Protein AF-A0A927IQY1-F1 (afdb_monomer)

Foldseek 3Di:
DDDDDDDDDDDDDDDDPDPDPDPDDDALLNLLVLLVVLCVVLVFDWAAADDPVLQVVLCVVQVFAAERNVNNNSNRTATDDPFGQPSPDPDNVVQVCLQCQQLVLQLCCQQVHDDDDCVLPDQDDRVCSSVSSVVVVVPFFGFGRGTHQWTFGTPHHDSWTFIWRGGRLAIDGQTGSNSLSCQVRDPDPDPDPPDDHDDGPPRVVSNVPDPPPDPDDDPPDD

Mean predicted aligned error: 9.68 Å

Radius of gyration: 23.42 Å; Cα contacts (8 Å, |Δi|>4): 285; chains: 1; bounding box: 56×51×83 Å

pLDDT: mean 83.9, std 20.03, range [28.33, 98.69]

Sequence (222 aa):
MTGGAGRRAAAGRGANPWPAAEDIPTTAWDVAEEAHTMLGYAGERVARGLSVQERERVERRFGFRFATVHRAFLAIGVPIGPMWPNWRARSLTAVAVAVAAPVDGVVADVLEHDFWPARWGPRPDDDAREAVARAELARVPVLVPFYGRQYLPAGARSPHAPVLGVYRTEVIELGDLRSVVDAATSSVDASRVRRRLPRVRFWSDVADVVPASAQGRGILAP

Nearest PDB structures (foldseek):
  6qbr-assembly1_A  TM=5.200E-01  e=2.628E+00  Saccharomyces cerevisiae
  6qbr-assembly1_B  TM=4.274E-01  e=2.330E+00  Saccharomyces cerevisiae
  6qbq-assembly1_B  TM=4.426E-01  e=4.250E+00  Saccharomyces cerevisiae
  6qbo-assembly1_B  TM=4.129E-01  e=5.404E+00  Saccharomyces cerevisiae

Secondary structure (DSSP, 8-state):
-----------PPPPPSSPS---PPPPHHHHHHHHHHHHHHTT--EEEPPPHHHHHHHHHHHT----HHHHHHHHHEEE-STTS--TT-SS-HHHHHHHHHHHHHHHHHHHHS----GGG-SPPPHHHHHHHHHHHHTTSPPEEEEETTEEEETT---TTPPEEEEETTEEEEEE-HHHHHHHHH-SS--------PPPPTTHHHHHHHS------S-TT--

Solvent-accessible surface area (backbone atoms only — not comparable to full-atom values): 13230 Å² total; per-residue (Å²): 141,79,91,84,83,89,79,84,80,78,83,80,78,78,75,72,92,62,75,77,81,70,79,74,80,75,44,23,52,56,42,23,51,57,29,50,52,42,38,54,76,56,66,55,53,64,44,79,30,49,50,72,68,56,51,51,51,52,24,66,73,71,74,47,45,66,19,47,22,55,48,35,30,36,44,71,31,34,61,61,54,95,51,33,67,64,88,79,45,94,65,52,60,71,54,51,51,53,45,44,42,57,59,53,25,36,44,46,33,45,72,78,48,89,57,69,63,71,91,75,51,79,84,68,62,80,92,50,42,58,62,53,47,53,60,56,54,70,76,40,70,55,47,41,65,57,47,65,58,24,24,34,46,36,57,33,75,49,43,52,42,38,28,32,39,51,55,41,66,42,30,43,84,70,36,28,62,35,58,43,42,43,66,73,53,48,95,61,90,72,82,72,77,84,69,88,56,68,80,47,70,69,55,49,57,39,31,72,73,36,71,81,89,70,91,80,70,64,103,79,61,132

Structure (mmCIF, N/CA/C/O backbone):
data_AF-A0A927IQY1-F1
#
_entry.id   AF-A0A927IQY1-F1
#
loop_
_atom_site.group_PDB
_atom_site.id
_atom_site.type_symbol
_atom_site.label_atom_id
_atom_site.label_alt_id
_atom_site.label_comp_id
_atom_site.label_asym_id
_atom_site.label_entity_id
_atom_site.label_seq_id
_atom_site.pdbx_PDB_ins_code
_atom_site.Cartn_x
_atom_site.Cartn_y
_atom_site.Cartn_z
_atom_site.occupancy
_atom_site.B_iso_or_equiv
_atom_site.auth_seq_id
_atom_site.auth_comp_id
_atom_site.auth_asym_id
_atom_site.auth_atom_id
_atom_site.pdbx_PDB_model_num
ATOM 1 N N . MET A 1 1 ? 36.909 -35.145 57.433 1.00 42.00 1 MET A N 1
ATOM 2 C CA . MET A 1 1 ? 36.353 -35.857 56.257 1.00 42.00 1 MET A CA 1
ATOM 3 C C . MET A 1 1 ? 35.422 -36.905 56.848 1.00 42.00 1 MET A C 1
ATOM 5 O O . MET A 1 1 ? 35.923 -37.686 57.633 1.00 42.00 1 MET A O 1
ATOM 9 N N . THR A 1 2 ? 34.097 -36.915 56.760 1.00 41.50 2 THR A N 1
ATOM 10 C CA . THR A 1 2 ? 33.054 -36.513 55.794 1.00 41.50 2 THR A CA 1
ATOM 11 C C . THR A 1 2 ? 31.766 -36.365 56.639 1.00 41.50 2 THR A C 1
ATOM 13 O O . THR A 1 2 ? 31.520 -37.210 57.487 1.00 41.50 2 THR A O 1
ATOM 16 N N . GLY A 1 3 ? 30.995 -35.274 56.635 1.00 35.66 3 GLY A N 1
ATOM 17 C CA . GLY A 1 3 ? 30.125 -34.829 55.543 1.00 35.66 3 GLY A CA 1
ATOM 18 C C . GLY A 1 3 ? 28.772 -35.562 55.587 1.00 35.66 3 GLY A C 1
ATOM 19 O O . GLY A 1 3 ? 28.677 -36.656 55.052 1.00 35.66 3 GLY A O 1
ATOM 20 N N . GLY A 1 4 ? 27.733 -34.978 56.202 1.00 35.09 4 GLY A N 1
ATOM 21 C CA . GLY A 1 4 ? 26.400 -35.597 56.286 1.00 35.09 4 GLY A CA 1
ATOM 22 C C . GLY A 1 4 ? 25.303 -34.638 56.752 1.00 35.09 4 GLY A C 1
ATOM 23 O O . GLY A 1 4 ? 24.702 -34.833 57.801 1.00 35.09 4 GLY A O 1
ATOM 24 N N . ALA A 1 5 ? 25.077 -33.565 55.992 1.00 43.34 5 ALA A N 1
ATOM 25 C CA . ALA A 1 5 ? 24.015 -32.593 56.234 1.00 43.34 5 ALA A CA 1
ATOM 26 C C . ALA A 1 5 ? 22.640 -33.171 55.853 1.00 43.34 5 ALA A C 1
ATOM 28 O O . ALA A 1 5 ? 22.363 -33.412 54.676 1.00 43.34 5 ALA A O 1
ATOM 29 N N . GLY A 1 6 ? 21.761 -33.342 56.842 1.00 38.94 6 GLY A N 1
ATOM 30 C CA . GLY A 1 6 ? 20.348 -33.642 56.630 1.00 38.94 6 GLY A CA 1
ATOM 31 C C . GLY A 1 6 ? 19.621 -32.435 56.037 1.00 38.94 6 GLY A C 1
ATOM 32 O O . GLY A 1 6 ? 19.266 -31.502 56.748 1.00 38.94 6 GLY A O 1
ATOM 33 N N . ARG A 1 7 ? 19.392 -32.455 54.722 1.00 44.00 7 ARG A N 1
ATOM 34 C CA . ARG A 1 7 ? 18.419 -31.593 54.042 1.00 44.00 7 ARG A CA 1
ATOM 35 C C . ARG A 1 7 ? 17.182 -32.417 53.711 1.00 44.00 7 ARG A C 1
ATOM 37 O O . ARG A 1 7 ? 17.281 -33.329 52.898 1.00 44.00 7 ARG A O 1
ATOM 44 N N . ARG A 1 8 ? 16.015 -32.027 54.224 1.00 40.38 8 ARG A N 1
ATOM 45 C CA . ARG A 1 8 ? 14.752 -32.141 53.478 1.00 40.38 8 ARG A CA 1
ATOM 46 C C . ARG A 1 8 ? 13.917 -30.895 53.725 1.00 40.38 8 ARG A C 1
ATOM 48 O O . ARG A 1 8 ? 13.321 -30.712 54.779 1.00 40.38 8 ARG A O 1
ATOM 55 N N . ALA A 1 9 ? 13.969 -30.021 52.729 1.00 40.41 9 ALA A N 1
ATOM 56 C CA . ALA A 1 9 ? 13.154 -28.835 52.606 1.00 40.41 9 ALA A CA 1
ATOM 57 C C . ALA A 1 9 ? 11.763 -29.196 52.066 1.00 40.41 9 ALA A C 1
ATOM 59 O O . ALA A 1 9 ? 11.636 -30.071 51.213 1.00 40.41 9 ALA A O 1
ATOM 60 N N . ALA A 1 10 ? 10.785 -28.458 52.589 1.00 40.28 10 ALA A N 1
ATOM 61 C CA . ALA A 1 10 ? 9.587 -27.919 51.952 1.00 40.28 10 ALA A CA 1
ATOM 62 C C . ALA A 1 10 ? 8.772 -28.820 51.006 1.00 40.28 10 ALA A C 1
ATOM 64 O O . ALA A 1 10 ? 9.180 -29.159 49.896 1.00 40.28 10 ALA A O 1
ATOM 65 N N . ALA A 1 11 ? 7.541 -29.072 51.455 1.00 45.25 11 ALA A N 1
ATOM 66 C CA . ALA A 1 11 ? 6.405 -29.525 50.671 1.00 45.25 11 ALA A CA 1
ATOM 67 C C . ALA A 1 11 ? 6.284 -28.784 49.327 1.00 45.25 11 ALA A C 1
ATOM 69 O O . ALA A 1 11 ? 6.555 -27.585 49.219 1.00 45.25 11 ALA A O 1
ATOM 70 N N . GLY A 1 12 ? 5.883 -29.543 48.306 1.00 39.97 12 GLY A N 1
ATOM 71 C CA . GLY A 1 12 ? 5.788 -29.103 46.924 1.00 39.97 12 GLY A CA 1
ATOM 72 C C . GLY A 1 12 ? 4.939 -27.847 46.761 1.00 39.97 12 GLY A C 1
ATOM 73 O O . GLY A 1 12 ? 3.792 -27.782 47.198 1.00 39.97 12 GLY A O 1
ATOM 74 N N . ARG A 1 13 ? 5.510 -26.857 46.072 1.00 48.53 13 ARG A N 1
ATOM 75 C CA . ARG A 1 13 ? 4.728 -25.823 45.398 1.00 48.53 13 ARG A CA 1
ATOM 76 C C . ARG A 1 13 ? 3.855 -26.531 44.367 1.00 48.53 13 ARG A C 1
ATOM 78 O O . ARG A 1 13 ? 4.389 -27.194 43.480 1.00 48.53 13 ARG A O 1
ATOM 85 N N . GLY A 1 14 ? 2.537 -26.427 44.530 1.00 44.53 14 GLY A N 1
ATOM 86 C CA . GLY A 1 14 ? 1.573 -26.927 43.559 1.00 44.53 14 GLY A CA 1
ATOM 87 C C . GLY A 1 14 ? 1.929 -26.406 42.171 1.00 44.53 14 GLY A C 1
ATOM 88 O O . GLY A 1 14 ? 2.108 -25.202 41.984 1.00 44.53 14 GLY A O 1
ATOM 89 N N . ALA A 1 15 ? 2.091 -27.322 41.220 1.00 56.78 15 ALA A N 1
ATOM 90 C CA . ALA A 1 15 ? 2.153 -26.963 39.817 1.00 56.78 15 ALA A CA 1
ATOM 91 C C . ALA A 1 15 ? 0.850 -26.229 39.471 1.00 56.78 15 ALA A C 1
ATOM 93 O O . ALA A 1 15 ? -0.235 -26.701 39.813 1.00 56.78 15 ALA A O 1
ATOM 94 N N . ASN A 1 16 ? 0.970 -25.054 38.856 1.00 51.38 16 ASN A N 1
ATOM 95 C CA . ASN A 1 16 ? -0.175 -24.296 38.376 1.00 51.38 16 ASN A CA 1
ATOM 96 C C . ASN A 1 16 ? -0.980 -25.188 37.403 1.00 51.38 16 ASN A C 1
ATOM 98 O O . ASN A 1 16 ? -0.388 -25.663 36.435 1.00 51.38 16 ASN A O 1
ATOM 102 N N . PRO A 1 17 ? -2.278 -25.457 37.642 1.00 54.66 17 PRO A N 1
ATOM 103 C CA . PRO A 1 17 ? -3.080 -26.330 36.778 1.00 54.66 17 PRO A CA 1
ATOM 104 C C . PRO A 1 17 ? -3.469 -25.670 35.447 1.00 54.66 17 PRO A C 1
ATOM 106 O O . PRO A 1 17 ? -4.042 -26.328 34.583 1.00 54.66 17 PRO A O 1
ATOM 109 N N . TRP A 1 18 ? -3.163 -24.383 35.275 1.00 47.78 18 TRP A N 1
ATOM 110 C CA . TRP A 1 18 ? -3.372 -23.664 34.026 1.00 47.78 18 TRP A CA 1
ATOM 111 C C . TRP A 1 18 ? -2.123 -23.787 33.145 1.00 47.78 18 TRP A C 1
ATOM 113 O O . TRP A 1 18 ? -1.024 -23.514 33.646 1.00 47.78 18 TRP A O 1
ATOM 123 N N . PRO A 1 19 ? -2.254 -24.177 31.861 1.00 51.28 19 PRO A N 1
ATOM 124 C CA . PRO A 1 19 ? -1.130 -24.124 30.933 1.00 51.28 19 PRO A CA 1
ATOM 125 C C . PRO A 1 19 ? -0.541 -22.710 30.962 1.00 51.28 19 PRO A C 1
ATOM 127 O O . PRO A 1 19 ? -1.280 -21.729 31.084 1.00 51.28 19 PRO A O 1
ATOM 130 N N . ALA A 1 20 ? 0.793 -22.606 30.928 1.00 54.22 20 ALA A N 1
ATOM 131 C CA . ALA A 1 20 ? 1.469 -21.324 30.747 1.00 54.22 20 ALA A CA 1
ATOM 132 C C . ALA A 1 20 ? 0.773 -20.607 29.592 1.00 54.22 20 ALA A C 1
ATOM 134 O O . ALA A 1 20 ? 0.625 -21.242 28.554 1.00 54.22 20 ALA A O 1
ATOM 135 N N . ALA A 1 21 ? 0.279 -19.383 29.826 1.00 50.38 21 ALA A N 1
ATOM 136 C CA . ALA A 1 21 ? -0.550 -18.627 28.892 1.00 50.38 21 ALA A CA 1
ATOM 137 C C 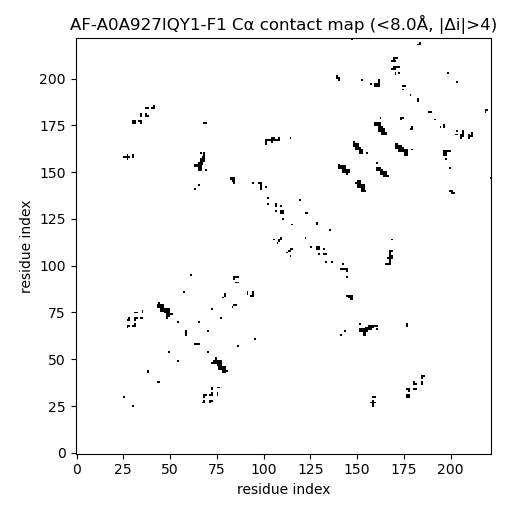. ALA A 1 21 ? -0.044 -18.833 27.461 1.00 50.38 21 ALA A C 1
ATOM 139 O O . ALA A 1 21 ? 0.989 -18.285 27.084 1.00 50.38 21 ALA A O 1
ATOM 140 N N . GLU A 1 22 ? -0.713 -19.711 26.713 1.00 48.28 22 GLU A N 1
ATOM 141 C CA . GLU A 1 22 ? -0.411 -19.901 25.306 1.00 48.28 22 GLU A CA 1
ATOM 142 C C . GLU A 1 22 ? -0.698 -18.550 24.658 1.00 48.28 22 GLU A C 1
ATOM 144 O O . GLU A 1 22 ? -1.784 -17.999 24.858 1.00 48.28 22 GLU A O 1
ATOM 149 N N . ASP A 1 23 ? 0.294 -17.980 23.970 1.00 61.25 23 ASP A N 1
ATOM 150 C CA . ASP A 1 23 ? 0.157 -16.718 23.248 1.00 61.25 23 ASP A CA 1
ATOM 151 C C . ASP A 1 23 ? -1.076 -16.814 22.340 1.00 61.25 23 ASP A C 1
ATOM 153 O O . ASP A 1 23 ? -1.050 -17.493 21.309 1.00 61.25 23 ASP A O 1
ATOM 157 N N . ILE A 1 24 ? -2.182 -16.183 22.750 1.00 63.66 24 ILE A N 1
ATOM 158 C CA . ILE A 1 24 ? -3.436 -16.200 21.996 1.00 63.66 24 ILE A CA 1
ATOM 159 C C . ILE A 1 24 ? -3.115 -15.657 20.598 1.00 63.66 24 ILE A C 1
ATOM 161 O O . ILE A 1 24 ? -2.624 -14.528 20.499 1.00 63.66 24 ILE A O 1
ATOM 165 N N . PRO A 1 25 ? -3.356 -16.424 19.515 1.00 75.38 25 PRO A N 1
ATOM 166 C CA . PRO A 1 25 ? -3.003 -15.978 18.177 1.00 75.38 25 PRO A CA 1
ATOM 167 C C . PRO A 1 25 ? -3.696 -14.656 17.849 1.00 75.38 25 PRO A C 1
ATOM 169 O O . PRO A 1 25 ? -4.923 -14.596 17.785 1.00 75.38 25 PRO A O 1
ATOM 172 N N . THR A 1 26 ? -2.914 -13.603 17.616 1.00 85.12 26 THR A N 1
ATOM 173 C CA . THR A 1 26 ? -3.449 -12.292 17.241 1.00 85.12 26 THR A CA 1
ATOM 174 C C . THR A 1 26 ? -4.111 -12.380 15.869 1.00 85.12 26 THR A C 1
ATOM 176 O O . THR A 1 26 ? -3.493 -12.802 14.887 1.00 85.12 26 THR A O 1
ATOM 179 N N . THR A 1 27 ? -5.372 -11.975 15.770 1.00 95.44 27 THR A N 1
ATOM 180 C CA . THR A 1 27 ? -6.092 -11.928 14.499 1.00 95.44 27 THR A CA 1
ATOM 181 C C . THR A 1 27 ? -5.801 -10.632 13.744 1.00 95.44 27 THR A C 1
ATOM 183 O O . THR A 1 27 ? -5.274 -9.653 14.268 1.00 95.44 27 THR A O 1
ATOM 186 N N . ALA A 1 28 ? -6.175 -10.598 12.464 1.00 96.44 28 ALA A N 1
ATOM 187 C CA . ALA A 1 28 ? -6.068 -9.387 11.654 1.00 96.44 28 ALA A CA 1
ATOM 188 C C . ALA A 1 28 ? -6.992 -8.262 12.152 1.00 96.44 28 ALA A C 1
ATOM 190 O O . ALA A 1 28 ? -6.738 -7.097 11.854 1.00 96.44 28 ALA A O 1
ATOM 191 N N . TRP A 1 29 ? -8.067 -8.619 12.861 1.00 97.44 29 TRP A N 1
ATOM 192 C CA . TRP A 1 29 ? -8.988 -7.662 13.457 1.00 97.44 29 TRP A CA 1
ATOM 193 C C . TRP A 1 29 ? -8.375 -7.027 14.704 1.00 97.44 29 TRP A C 1
ATOM 195 O O . TRP A 1 29 ? -8.362 -5.806 14.780 1.00 97.44 29 TRP A O 1
ATOM 205 N N . ASP A 1 30 ? -7.746 -7.817 15.578 1.00 97.00 30 ASP A N 1
ATOM 206 C CA . ASP A 1 30 ? -7.089 -7.308 16.794 1.00 97.00 30 ASP A CA 1
ATOM 207 C C . ASP A 1 30 ? -5.995 -6.278 16.456 1.00 97.00 30 ASP A C 1
ATOM 209 O O . ASP A 1 30 ? -5.990 -5.166 16.978 1.00 97.00 30 ASP A O 1
ATOM 213 N N . VAL A 1 31 ? -5.124 -6.590 15.481 1.00 95.81 31 VAL A N 1
ATOM 214 C CA . VAL A 1 31 ? -4.089 -5.649 14.994 1.00 95.81 31 VAL A CA 1
ATOM 215 C C . VAL A 1 31 ? -4.712 -4.351 14.469 1.00 95.81 31 VAL A C 1
ATOM 217 O O . VAL A 1 31 ? -4.161 -3.264 14.651 1.00 95.81 31 VAL A O 1
ATOM 220 N N . ALA A 1 32 ? -5.847 -4.457 13.778 1.00 97.94 32 ALA A N 1
ATOM 221 C CA . ALA A 1 32 ? -6.529 -3.310 13.202 1.00 97.94 32 ALA A CA 1
ATOM 222 C C . ALA A 1 32 ? -7.252 -2.462 14.262 1.00 97.94 32 ALA A C 1
ATOM 224 O O . ALA A 1 32 ? -7.248 -1.237 14.146 1.00 97.94 32 ALA A O 1
ATOM 225 N N . GLU A 1 33 ? -7.845 -3.082 15.283 1.00 97.69 33 GLU A N 1
ATOM 226 C CA . GLU A 1 33 ? -8.457 -2.388 16.419 1.00 97.69 33 GLU A CA 1
ATOM 227 C C . GLU A 1 33 ? -7.415 -1.615 17.219 1.00 97.69 33 GLU A C 1
ATOM 229 O O . GLU A 1 33 ? -7.598 -0.418 17.431 1.00 97.69 33 GLU A O 1
ATOM 234 N N . GLU A 1 34 ? -6.286 -2.243 17.565 1.00 95.56 34 GLU A N 1
ATOM 235 C CA . GLU A 1 34 ? -5.185 -1.562 18.257 1.00 95.56 34 GLU A CA 1
ATOM 236 C C . GLU A 1 34 ? -4.691 -0.338 17.478 1.00 95.56 34 GLU A C 1
ATOM 238 O O . GLU A 1 34 ? -4.484 0.734 18.050 1.00 95.56 34 GLU A O 1
ATOM 243 N N . ALA A 1 35 ? -4.549 -0.468 16.156 1.00 96.19 35 ALA A N 1
ATOM 244 C CA . ALA A 1 35 ? -4.168 0.648 15.302 1.00 96.19 35 ALA A CA 1
ATOM 245 C C . ALA A 1 35 ? -5.206 1.788 15.337 1.00 96.19 35 ALA A C 1
ATOM 247 O O . ALA A 1 35 ? -4.837 2.958 15.422 1.00 96.19 35 ALA A O 1
ATOM 248 N N . HIS A 1 36 ? -6.508 1.483 15.317 1.00 97.44 36 HIS A N 1
ATOM 249 C CA . HIS A 1 36 ? -7.553 2.510 15.449 1.00 97.44 36 HIS A CA 1
ATOM 250 C C . HIS A 1 36 ? -7.577 3.159 16.833 1.00 97.44 36 HIS A C 1
ATOM 252 O O . HIS A 1 36 ? -7.804 4.365 16.930 1.00 97.44 36 HIS A O 1
ATOM 258 N N . THR A 1 37 ? -7.283 2.407 17.893 1.00 95.88 37 THR A N 1
ATOM 259 C CA . THR A 1 37 ? -7.101 2.963 19.238 1.00 95.88 37 THR A CA 1
ATOM 260 C C . THR A 1 37 ? -5.972 3.999 19.261 1.00 95.88 37 THR A C 1
ATOM 262 O O . THR A 1 37 ? -6.161 5.090 19.798 1.00 95.88 37 THR A O 1
ATOM 265 N N . MET A 1 38 ? -4.836 3.715 18.616 1.00 94.06 38 MET A N 1
ATOM 266 C CA . MET A 1 38 ? -3.708 4.654 18.507 1.00 94.06 38 MET A CA 1
ATOM 267 C C . MET A 1 38 ? -4.060 5.917 17.714 1.00 94.06 38 MET A C 1
ATOM 269 O O . MET A 1 38 ? -3.758 7.023 18.161 1.00 94.06 38 MET A O 1
ATOM 273 N N . LEU A 1 39 ? -4.765 5.774 16.586 1.00 94.25 39 LEU A N 1
ATOM 274 C CA . LEU A 1 39 ? -5.290 6.919 15.831 1.00 94.25 39 LEU A CA 1
ATOM 275 C C . LEU A 1 39 ? -6.209 7.789 16.699 1.00 94.25 39 LEU A C 1
ATOM 277 O O . LEU A 1 39 ? -6.112 9.015 16.672 1.00 94.25 39 LEU A O 1
ATOM 281 N N . GLY A 1 40 ? -7.066 7.157 17.507 1.00 93.50 40 GLY A N 1
ATOM 282 C CA . GLY A 1 40 ? -7.934 7.846 18.458 1.00 93.50 40 GLY A CA 1
ATOM 283 C C . GLY A 1 40 ? -7.151 8.647 19.500 1.00 93.50 40 GLY A C 1
ATOM 284 O O . GLY A 1 40 ? -7.471 9.813 19.730 1.00 93.50 40 GLY A O 1
ATOM 285 N N . TYR A 1 41 ? -6.098 8.067 20.084 1.00 91.88 41 TYR A N 1
ATOM 286 C CA . TYR A 1 41 ? -5.245 8.770 21.049 1.00 91.88 41 TYR A CA 1
ATOM 287 C C . TYR A 1 41 ? -4.489 9.956 20.442 1.00 91.88 41 TYR A C 1
ATOM 289 O O . TYR A 1 41 ? -4.313 10.966 21.120 1.00 91.88 41 TYR A O 1
ATOM 297 N N . ALA A 1 42 ? -4.094 9.873 19.170 1.00 89.94 42 ALA A N 1
ATOM 298 C CA . ALA A 1 42 ? -3.469 10.985 18.454 1.00 89.94 42 ALA A CA 1
ATOM 299 C C . ALA A 1 42 ? -4.461 12.043 17.936 1.00 89.94 42 ALA A C 1
ATOM 301 O O . ALA A 1 42 ? -4.039 13.064 17.397 1.00 89.94 42 ALA A O 1
ATOM 302 N N . GLY A 1 43 ? -5.773 11.833 18.096 1.00 91.94 43 GLY A N 1
ATOM 303 C CA . GLY A 1 43 ? -6.795 12.758 17.600 1.00 91.94 43 GLY A CA 1
ATOM 304 C C . GLY A 1 43 ? -6.941 12.757 16.074 1.00 91.94 43 GLY A C 1
ATOM 305 O O . GLY A 1 43 ? -7.458 13.721 15.503 1.00 91.94 43 GLY A O 1
ATOM 306 N N . GLU A 1 44 ? -6.500 11.688 15.407 1.00 92.19 44 GLU A N 1
ATOM 307 C CA . GLU A 1 44 ? -6.614 11.542 13.958 1.00 92.19 44 GLU A CA 1
ATOM 308 C C . GLU A 1 44 ? -8.079 11.464 13.521 1.00 92.19 44 GLU A C 1
ATOM 310 O O . GLU A 1 44 ? -8.936 10.835 14.151 1.00 92.19 44 GLU A O 1
ATOM 315 N N . ARG A 1 45 ? -8.393 12.099 12.390 1.00 95.56 45 ARG A N 1
ATOM 316 C CA . ARG A 1 45 ? -9.761 12.099 11.865 1.00 95.56 45 ARG A CA 1
ATOM 317 C C . ARG A 1 45 ? -10.056 10.789 11.151 1.00 95.56 45 ARG A C 1
ATOM 319 O O . ARG A 1 45 ? -9.482 10.507 10.103 1.00 95.56 45 ARG A O 1
ATOM 326 N N . VAL A 1 46 ? -11.047 10.050 11.642 1.00 97.06 46 VAL A N 1
ATOM 327 C CA . VAL A 1 46 ? -11.475 8.769 11.064 1.00 97.06 46 VAL A CA 1
ATOM 328 C C . VAL A 1 46 ? -12.945 8.841 10.631 1.00 97.06 46 VAL A C 1
ATOM 330 O O . VAL A 1 46 ? -13.833 9.169 11.413 1.00 97.06 46 VAL A O 1
ATOM 333 N N . ALA A 1 47 ? -13.214 8.561 9.354 1.00 97.75 47 ALA A N 1
ATOM 334 C CA . ALA A 1 47 ? -14.562 8.373 8.809 1.00 97.75 47 ALA A CA 1
ATOM 335 C C . ALA A 1 47 ? -15.082 6.958 9.090 1.00 97.75 47 ALA A C 1
ATOM 337 O O . ALA A 1 47 ? -14.309 6.051 9.402 1.00 97.75 47 ALA A O 1
ATOM 338 N N . ARG A 1 48 ? -16.386 6.729 8.850 1.00 98.12 48 ARG A N 1
ATOM 339 C CA . ARG A 1 48 ? -16.956 5.375 8.938 1.00 98.12 48 ARG A CA 1
ATOM 340 C C . ARG A 1 48 ? -16.155 4.384 8.093 1.00 98.12 48 ARG A C 1
ATOM 342 O O . ARG A 1 48 ? -15.794 4.688 6.945 1.00 98.12 48 ARG A O 1
ATOM 349 N N . GLY A 1 49 ? -15.987 3.176 8.619 1.00 98.50 49 GLY A N 1
ATOM 350 C CA . GLY A 1 49 ? -15.412 2.058 7.886 1.00 98.50 49 GLY A CA 1
ATOM 351 C C . GLY A 1 49 ? -16.113 1.806 6.551 1.00 98.50 49 GLY A C 1
ATOM 352 O O . GLY A 1 49 ? -17.300 2.103 6.365 1.00 98.50 49 GLY A O 1
ATOM 353 N N . LEU A 1 50 ? -15.360 1.309 5.575 1.00 98.50 50 LEU A N 1
ATOM 354 C CA . LEU A 1 50 ? -15.892 0.824 4.309 1.00 98.50 50 LEU A CA 1
ATOM 355 C C . LEU A 1 50 ? -16.893 -0.310 4.569 1.00 98.50 50 LEU A C 1
ATOM 357 O O . LEU A 1 50 ? -16.711 -1.136 5.464 1.00 98.50 50 LEU A O 1
ATOM 361 N N . SER A 1 51 ? -17.953 -0.384 3.773 1.00 98.44 51 SER A N 1
ATOM 362 C CA . SER A 1 51 ? -18.788 -1.579 3.729 1.00 98.44 51 SER A CA 1
ATOM 363 C C . SER A 1 51 ? -18.064 -2.705 2.987 1.00 98.44 51 SER A C 1
ATOM 365 O O . SER A 1 51 ? -17.042 -2.499 2.321 1.00 98.44 51 SER A O 1
ATOM 367 N N . VAL A 1 52 ? -18.613 -3.918 3.070 1.00 98.19 52 VAL A N 1
ATOM 368 C CA . VAL A 1 52 ? -18.123 -5.056 2.281 1.00 98.19 52 VAL A CA 1
ATOM 369 C C . VAL A 1 52 ? -18.174 -4.724 0.787 1.00 98.19 52 VAL A C 1
ATOM 371 O O . VAL A 1 52 ? -17.176 -4.898 0.091 1.00 98.19 52 VAL A O 1
ATOM 374 N N . GLN A 1 53 ? -19.283 -4.150 0.318 1.00 98.31 53 GLN A N 1
ATOM 375 C CA . GLN A 1 53 ? -19.487 -3.782 -1.084 1.00 98.31 53 GLN A CA 1
ATOM 376 C C . GLN A 1 53 ? -18.526 -2.677 -1.540 1.00 98.31 53 GLN A C 1
ATOM 378 O O . GLN A 1 53 ? -18.035 -2.723 -2.667 1.00 98.31 53 GLN A O 1
ATOM 383 N N . GLU A 1 54 ? -18.232 -1.697 -0.677 1.00 98.25 54 GLU A N 1
ATOM 384 C CA . GLU A 1 54 ? -17.262 -0.636 -0.974 1.00 98.25 54 GLU A CA 1
ATOM 385 C C . GLU A 1 54 ? -15.855 -1.217 -1.164 1.00 98.25 54 GLU A C 1
ATOM 387 O O . GLU A 1 54 ? -15.214 -0.929 -2.176 1.00 98.25 54 GLU A O 1
ATOM 392 N N . ARG A 1 55 ? -15.402 -2.091 -0.251 1.00 98.19 55 ARG A N 1
ATOM 393 C CA . ARG A 1 55 ? -14.108 -2.783 -0.394 1.00 98.19 55 ARG A CA 1
ATOM 394 C C . ARG A 1 55 ? -14.056 -3.619 -1.664 1.00 98.19 55 ARG A C 1
ATOM 396 O O . ARG A 1 55 ? -13.110 -3.505 -2.434 1.00 98.19 55 ARG A O 1
ATOM 403 N N . GLU A 1 56 ? -15.078 -4.431 -1.913 1.00 98.06 56 GLU A N 1
ATOM 404 C CA . GLU A 1 56 ? -15.113 -5.288 -3.096 1.00 98.06 56 GLU A CA 1
ATOM 405 C C . GLU A 1 56 ? -15.168 -4.501 -4.409 1.00 98.06 56 GLU A C 1
ATOM 407 O O . GLU A 1 56 ? -14.611 -4.943 -5.411 1.00 98.06 56 GLU A O 1
ATOM 412 N N . ARG A 1 57 ? -15.824 -3.333 -4.430 1.00 97.56 57 ARG A N 1
ATOM 413 C CA . ARG A 1 57 ? -15.815 -2.441 -5.596 1.00 97.56 57 ARG A CA 1
ATOM 414 C C . ARG A 1 57 ? -14.398 -1.967 -5.906 1.00 97.56 57 ARG A C 1
ATOM 416 O O . ARG A 1 57 ? -14.025 -1.965 -7.076 1.00 97.56 57 ARG A O 1
ATOM 423 N N . VAL A 1 58 ? -13.629 -1.576 -4.890 1.00 97.88 58 VAL A N 1
ATOM 424 C CA . VAL A 1 58 ? -12.226 -1.170 -5.062 1.00 97.88 58 VAL A CA 1
ATOM 425 C C . VAL A 1 58 ? -11.383 -2.347 -5.553 1.00 97.88 58 VAL A C 1
ATOM 427 O O . VAL A 1 58 ? -10.690 -2.222 -6.557 1.00 97.88 58 VAL A O 1
ATOM 430 N N . GLU A 1 59 ? -11.512 -3.507 -4.911 1.00 98.19 59 GLU A N 1
ATOM 431 C CA . GLU A 1 59 ? -10.798 -4.730 -5.294 1.00 98.19 59 GLU A CA 1
ATOM 432 C C . GLU A 1 59 ? -11.068 -5.133 -6.749 1.00 98.19 59 GLU A C 1
ATOM 434 O O . GLU A 1 59 ? -10.137 -5.375 -7.514 1.00 98.19 59 GLU A O 1
ATOM 439 N N . ARG A 1 60 ? -12.339 -5.124 -7.176 1.00 97.94 60 ARG A N 1
ATOM 440 C CA . ARG A 1 60 ? -12.712 -5.385 -8.576 1.00 97.94 60 ARG A CA 1
ATOM 441 C C . ARG A 1 60 ? -12.173 -4.323 -9.529 1.00 97.94 60 ARG A C 1
ATOM 443 O O . ARG A 1 60 ? -11.742 -4.665 -10.623 1.00 97.94 60 ARG A O 1
ATOM 450 N N . ARG A 1 61 ? -12.205 -3.043 -9.139 1.00 96.25 61 ARG A N 1
ATOM 451 C CA . ARG A 1 61 ? -11.751 -1.929 -9.985 1.00 96.25 61 ARG A CA 1
ATOM 452 C C . ARG A 1 61 ? -10.261 -2.021 -10.310 1.00 96.25 61 ARG A C 1
ATOM 454 O O . ARG A 1 61 ? -9.887 -1.670 -11.424 1.00 96.25 61 ARG A O 1
ATOM 461 N N . PHE A 1 62 ? -9.447 -2.451 -9.352 1.00 96.56 62 PHE A N 1
ATOM 462 C CA . PHE A 1 62 ? -7.988 -2.475 -9.479 1.00 96.56 62 PHE A CA 1
ATOM 463 C C . PHE A 1 62 ? -7.394 -3.879 -9.640 1.00 96.56 62 PHE A C 1
ATOM 465 O O . PHE A 1 62 ? -6.182 -4.009 -9.762 1.00 96.56 62 PHE A O 1
ATOM 472 N N . GLY A 1 63 ? -8.219 -4.929 -9.649 1.00 96.38 63 GLY A N 1
ATOM 473 C CA . GLY A 1 63 ? -7.759 -6.297 -9.895 1.00 96.38 63 GLY A CA 1
ATOM 474 C C . GLY A 1 63 ? -6.912 -6.894 -8.767 1.00 96.38 63 GLY A C 1
ATOM 475 O O . GLY A 1 63 ? -6.126 -7.801 -9.017 1.00 96.38 63 GLY A O 1
ATOM 476 N N . PHE A 1 64 ? -7.068 -6.420 -7.528 1.00 97.12 64 PHE A N 1
ATOM 477 C CA . PHE A 1 64 ? -6.365 -6.956 -6.358 1.00 97.12 64 PHE A CA 1
ATOM 478 C C . PHE A 1 64 ? -7.336 -7.302 -5.225 1.00 97.12 64 PHE A C 1
ATOM 480 O O . PHE A 1 64 ? -8.480 -6.856 -5.207 1.00 97.12 64 PHE A O 1
ATOM 487 N N . ARG A 1 65 ? -6.873 -8.067 -4.231 1.00 98.06 65 ARG A N 1
ATOM 488 C CA . ARG A 1 65 ? -7.541 -8.187 -2.924 1.00 98.06 65 ARG A CA 1
ATOM 489 C C . ARG A 1 65 ? -6.717 -7.476 -1.867 1.00 98.06 65 ARG A C 1
ATOM 491 O O . ARG A 1 65 ? -5.496 -7.592 -1.862 1.00 98.06 65 ARG A O 1
ATOM 498 N N . PHE A 1 66 ? -7.363 -6.734 -0.980 1.00 98.62 66 PHE A N 1
ATOM 499 C CA . PHE A 1 66 ? -6.674 -6.152 0.168 1.00 98.62 66 PHE A CA 1
ATOM 500 C C . PHE A 1 66 ? -6.096 -7.272 1.052 1.00 98.62 66 PHE A C 1
ATOM 502 O O . PHE A 1 66 ? -6.683 -8.352 1.148 1.00 98.62 66 PHE A O 1
ATOM 509 N N . ALA A 1 67 ? -4.971 -7.011 1.724 1.00 98.19 67 ALA A N 1
ATOM 510 C CA . ALA A 1 67 ? -4.497 -7.879 2.804 1.00 98.19 67 ALA A CA 1
ATOM 511 C C . ALA A 1 67 ? -5.572 -8.016 3.897 1.00 98.19 67 ALA A C 1
ATOM 513 O O . ALA A 1 67 ? -6.338 -7.075 4.119 1.00 98.19 67 ALA A O 1
ATOM 514 N N . THR A 1 68 ? -5.616 -9.142 4.616 1.00 97.94 68 THR A N 1
ATOM 515 C CA . THR A 1 68 ? -6.643 -9.381 5.648 1.00 97.94 68 THR A CA 1
ATOM 516 C C . THR A 1 68 ? -6.656 -8.272 6.705 1.00 97.94 68 THR A C 1
ATOM 518 O O . THR A 1 68 ? -7.720 -7.737 7.012 1.00 97.94 68 THR A O 1
ATOM 521 N N . VAL A 1 69 ? -5.477 -7.860 7.190 1.00 98.06 69 VAL A N 1
ATOM 522 C CA . VAL A 1 69 ? -5.334 -6.760 8.164 1.00 98.06 69 VAL A CA 1
ATOM 523 C C . VAL A 1 69 ? -5.757 -5.409 7.586 1.00 98.06 69 VAL A C 1
ATOM 525 O O . VAL A 1 69 ? -6.426 -4.631 8.255 1.00 98.06 69 VAL A O 1
ATOM 528 N N . HIS A 1 70 ? -5.485 -5.160 6.302 1.00 98.38 70 HIS A N 1
ATOM 529 C CA . HIS A 1 70 ? -5.915 -3.933 5.632 1.00 98.38 70 HIS A CA 1
ATOM 530 C C . HIS A 1 70 ? -7.444 -3.895 5.467 1.00 98.38 70 HIS A C 1
ATOM 532 O O . HIS A 1 70 ? -8.070 -2.857 5.678 1.00 98.38 70 HIS A O 1
ATOM 538 N N . ARG A 1 71 ? -8.074 -5.035 5.138 1.00 98.38 71 ARG A N 1
ATOM 539 C CA . ARG A 1 71 ? -9.541 -5.145 5.081 1.00 98.38 71 ARG A CA 1
ATOM 540 C C . ARG A 1 71 ? -10.175 -4.862 6.433 1.00 98.38 71 ARG A C 1
ATOM 542 O O . ARG A 1 71 ? -11.176 -4.151 6.451 1.00 98.38 71 ARG A O 1
ATOM 549 N N . ALA A 1 72 ? -9.623 -5.427 7.508 1.00 98.69 72 ALA A N 1
ATOM 550 C CA . ALA A 1 72 ? -10.098 -5.206 8.871 1.00 98.69 72 ALA A CA 1
ATOM 551 C C . ALA A 1 72 ? -9.951 -3.731 9.268 1.00 98.69 72 ALA A C 1
ATOM 553 O O . ALA A 1 72 ? -10.936 -3.100 9.641 1.00 98.69 72 ALA A O 1
ATOM 554 N N . PHE A 1 73 ? -8.775 -3.144 9.037 1.00 98.62 73 PHE A N 1
ATOM 555 C CA . PHE A 1 73 ? -8.516 -1.727 9.287 1.00 98.62 73 PHE A CA 1
ATOM 556 C C . PHE A 1 73 ? -9.525 -0.824 8.579 1.00 98.62 73 PHE A C 1
ATOM 558 O O . PHE A 1 73 ? -10.204 -0.039 9.232 1.00 98.62 73 PHE A O 1
ATOM 565 N N . LEU A 1 74 ? -9.720 -1.010 7.270 1.00 98.69 74 LEU A N 1
ATOM 566 C CA . LEU A 1 74 ? -10.702 -0.243 6.499 1.00 98.69 74 LEU A CA 1
ATOM 567 C C . LEU A 1 74 ? -12.156 -0.565 6.872 1.00 98.69 74 LEU A C 1
ATOM 569 O O . LEU A 1 74 ? -13.046 0.181 6.476 1.00 98.69 74 LEU A O 1
ATOM 573 N N . ALA A 1 75 ? -12.439 -1.682 7.548 1.00 98.69 75 ALA A N 1
ATOM 574 C CA . ALA A 1 75 ? -13.780 -2.035 8.019 1.00 98.69 75 ALA A CA 1
ATOM 575 C C . ALA A 1 75 ? -14.151 -1.341 9.324 1.00 98.69 75 ALA A C 1
ATOM 577 O O . ALA A 1 75 ? -15.310 -0.965 9.477 1.00 98.69 75 ALA A O 1
ATOM 578 N N . ILE A 1 76 ? -13.181 -1.149 10.212 1.00 98.62 76 ILE A N 1
ATOM 579 C CA . ILE A 1 76 ? -13.370 -0.431 11.472 1.00 98.62 76 ILE A CA 1
ATOM 580 C C . ILE A 1 76 ? -13.544 1.066 11.186 1.00 98.62 76 ILE A C 1
ATOM 582 O O . ILE A 1 76 ? -14.535 1.677 11.584 1.00 98.62 76 ILE A O 1
ATOM 586 N N . GLY A 1 77 ? -12.639 1.648 10.398 1.00 98.19 77 GLY A N 1
ATOM 587 C CA . GLY A 1 77 ? -12.630 3.079 10.111 1.00 98.19 77 GLY A CA 1
ATOM 588 C C . GLY A 1 77 ? -11.742 3.424 8.923 1.00 98.19 77 GLY A C 1
ATOM 589 O O . GLY A 1 77 ? -10.873 2.650 8.533 1.00 98.19 77 GLY A O 1
ATOM 590 N N . VAL A 1 78 ? -11.959 4.592 8.321 1.00 97.75 78 VAL A N 1
ATOM 591 C CA . VAL A 1 78 ? -11.097 5.093 7.239 1.00 97.75 78 VAL A CA 1
ATOM 592 C C . VAL A 1 78 ? -10.499 6.425 7.668 1.00 97.75 78 VAL A C 1
ATOM 594 O O . VAL A 1 78 ? -11.245 7.405 7.736 1.00 97.75 78 VAL A O 1
ATOM 597 N N . PRO A 1 79 ? -9.191 6.490 7.956 1.00 95.88 79 PRO A N 1
ATOM 598 C CA . PRO A 1 79 ? -8.534 7.757 8.245 1.00 95.88 79 PRO A CA 1
ATOM 599 C C . PRO A 1 79 ? -8.689 8.755 7.089 1.00 95.88 79 PRO A C 1
ATOM 601 O O . PRO A 1 79 ? -8.754 8.372 5.918 1.00 95.88 79 PRO A O 1
ATOM 604 N N . ILE A 1 80 ? -8.773 10.042 7.419 1.00 94.06 80 ILE A N 1
ATOM 605 C CA . ILE A 1 80 ? -8.985 11.131 6.465 1.00 94.06 80 ILE A CA 1
ATOM 606 C C . ILE A 1 80 ? -7.827 12.111 6.575 1.00 94.06 80 ILE A C 1
ATOM 608 O O . ILE A 1 80 ? -7.582 12.685 7.629 1.00 94.06 80 ILE A O 1
ATOM 612 N N . GLY A 1 81 ? -7.170 12.378 5.455 1.00 91.62 81 GLY A N 1
ATOM 613 C CA . GLY A 1 81 ? -6.103 13.362 5.380 1.00 91.62 81 GLY A CA 1
ATOM 614 C C . GLY A 1 81 ? -5.465 13.365 3.997 1.00 91.62 81 GLY A C 1
ATOM 615 O O . GLY A 1 81 ? -5.818 12.530 3.164 1.00 91.62 81 GLY A O 1
ATOM 616 N N . PRO A 1 82 ? -4.532 14.291 3.736 1.00 89.19 82 PRO A N 1
ATOM 617 C CA . PRO A 1 82 ? -3.906 14.434 2.423 1.00 89.19 82 PRO A CA 1
ATOM 618 C C . PRO A 1 82 ? -3.110 13.191 2.003 1.00 89.19 82 PRO A C 1
ATOM 620 O O . PRO A 1 82 ? -3.091 12.848 0.826 1.00 89.19 82 PRO A O 1
ATOM 623 N N . MET A 1 83 ? -2.497 12.496 2.964 1.00 91.94 83 MET A N 1
ATOM 624 C CA . MET A 1 83 ? -1.676 11.306 2.713 1.00 91.94 83 MET A CA 1
ATOM 625 C C . MET A 1 83 ? -2.479 9.996 2.751 1.00 91.94 83 MET A C 1
ATOM 627 O O . MET A 1 83 ? -1.971 8.952 2.341 1.00 91.94 83 MET A O 1
ATOM 631 N N . TRP A 1 84 ? -3.728 10.032 3.227 1.00 95.56 84 TRP A N 1
ATOM 632 C CA . TRP A 1 84 ? -4.594 8.857 3.303 1.00 95.56 84 TRP A CA 1
ATOM 633 C C . TRP A 1 84 ? -5.332 8.635 1.973 1.00 95.56 84 TRP A C 1
ATOM 635 O O . TRP A 1 84 ? -5.947 9.569 1.447 1.00 95.56 84 TRP A O 1
ATOM 645 N N . PRO A 1 85 ? -5.351 7.406 1.423 1.00 96.56 85 PRO A N 1
ATOM 646 C CA . PRO A 1 85 ? -6.099 7.124 0.206 1.00 96.56 85 PRO A CA 1
ATOM 647 C C . PRO A 1 85 ? -7.602 7.369 0.381 1.00 96.56 85 PRO A C 1
ATOM 649 O O . PRO A 1 85 ? -8.268 6.762 1.223 1.00 96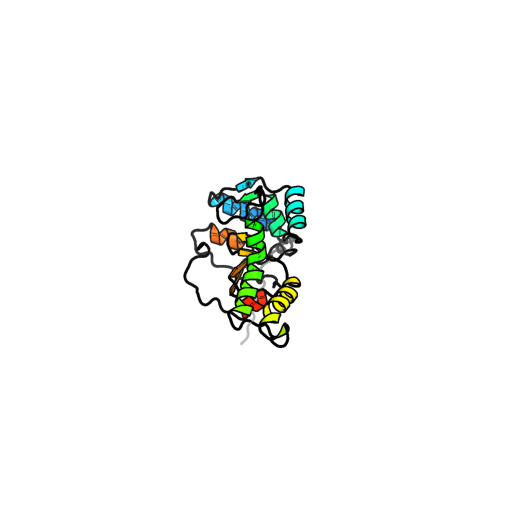.56 85 PRO A O 1
ATOM 652 N N . ASN A 1 86 ? -8.181 8.215 -0.473 1.00 96.19 86 ASN A N 1
ATOM 653 C CA . ASN A 1 86 ? -9.623 8.442 -0.476 1.00 96.19 86 ASN A CA 1
ATOM 654 C C . ASN A 1 86 ? -10.352 7.384 -1.322 1.00 96.19 86 ASN A C 1
ATOM 656 O O . ASN A 1 86 ? -10.690 7.602 -2.488 1.00 96.19 86 ASN A O 1
ATOM 660 N N . TRP A 1 87 ? -10.647 6.237 -0.709 1.00 96.75 87 TRP A N 1
ATOM 661 C CA . TRP A 1 87 ? -11.352 5.108 -1.338 1.00 96.75 87 TRP A CA 1
ATOM 662 C C . TRP A 1 87 ? -12.795 5.412 -1.776 1.00 96.75 87 TRP A C 1
ATOM 664 O O . TRP A 1 87 ? -13.374 4.661 -2.565 1.00 96.75 87 TRP A O 1
ATOM 674 N N . ARG A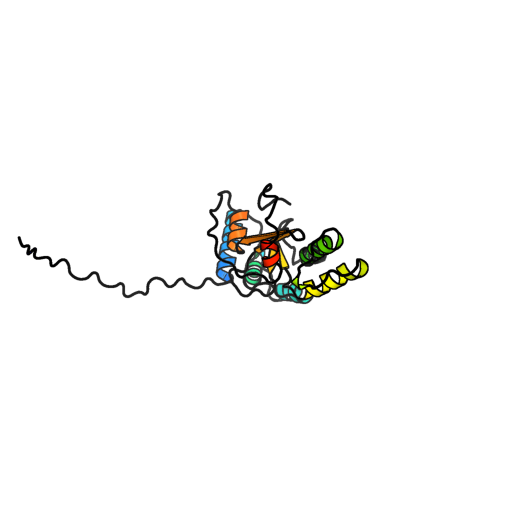 1 88 ? -13.388 6.503 -1.273 1.00 95.88 88 ARG A N 1
ATOM 675 C CA . ARG A 1 88 ? -14.745 6.963 -1.618 1.00 95.88 88 ARG A CA 1
ATOM 676 C C . ARG A 1 88 ? -14.757 8.135 -2.594 1.00 95.88 88 ARG A C 1
ATOM 678 O O . ARG A 1 88 ? -15.828 8.663 -2.890 1.00 95.88 88 ARG A O 1
ATOM 685 N N . ALA A 1 89 ? -13.599 8.551 -3.103 1.00 94.00 89 ALA A N 1
ATOM 686 C CA . ALA A 1 89 ? -13.536 9.640 -4.061 1.00 94.00 89 ALA A CA 1
ATOM 687 C C . ALA A 1 89 ? -14.379 9.321 -5.308 1.00 94.00 89 ALA A C 1
ATOM 689 O O . ALA A 1 89 ? -14.389 8.192 -5.811 1.00 94.00 89 ALA A O 1
ATOM 690 N N . ARG A 1 90 ? -15.080 10.340 -5.827 1.00 91.44 90 ARG A N 1
ATOM 691 C CA . ARG A 1 90 ? -15.894 10.219 -7.050 1.00 91.44 90 ARG A CA 1
ATOM 692 C C . ARG A 1 90 ? -15.047 9.732 -8.226 1.00 91.44 90 ARG A C 1
ATOM 694 O O . ARG A 1 90 ? -15.481 8.871 -8.984 1.00 91.44 90 ARG A O 1
ATOM 701 N N . SER A 1 91 ? -13.836 10.276 -8.336 1.00 94.75 91 SER A N 1
ATOM 702 C CA . SER A 1 91 ? -12.785 9.759 -9.203 1.00 94.75 91 SER A CA 1
ATOM 703 C C . SER A 1 91 ? -11.721 9.069 -8.361 1.00 94.75 91 SER A C 1
ATOM 705 O O . SER A 1 91 ? -11.204 9.655 -7.414 1.00 94.75 91 SER A O 1
ATOM 707 N N . LEU A 1 92 ? -11.355 7.849 -8.747 1.00 95.06 92 LEU A N 1
ATOM 708 C CA . LEU A 1 92 ? -10.273 7.095 -8.118 1.00 95.06 92 LEU A CA 1
ATOM 709 C C . LEU A 1 92 ? -8.927 7.295 -8.833 1.00 95.06 92 LEU A C 1
ATOM 711 O O . LEU A 1 92 ? -8.034 6.478 -8.654 1.00 95.06 92 LEU A O 1
ATOM 715 N N . THR A 1 93 ? -8.756 8.355 -9.635 1.00 96.62 93 THR A N 1
ATOM 716 C CA . THR A 1 93 ? -7.492 8.632 -10.346 1.00 96.62 93 THR A CA 1
ATOM 717 C C . THR A 1 93 ? -6.301 8.720 -9.392 1.00 96.62 93 THR A C 1
ATOM 719 O O . THR A 1 93 ? -5.294 8.071 -9.639 1.00 96.62 93 THR A O 1
ATOM 722 N N . ALA A 1 94 ? -6.419 9.444 -8.274 1.00 96.00 94 ALA A N 1
ATOM 723 C CA . ALA A 1 94 ? -5.328 9.549 -7.299 1.00 96.00 94 ALA A CA 1
ATOM 724 C C . ALA A 1 94 ? -4.964 8.185 -6.681 1.00 96.00 94 ALA A C 1
ATOM 726 O O . ALA A 1 94 ? -3.791 7.864 -6.522 1.00 96.00 94 ALA A O 1
ATOM 727 N N . VAL A 1 95 ? -5.969 7.348 -6.401 1.00 97.31 95 VAL A N 1
ATOM 728 C CA . VAL A 1 95 ? -5.753 5.974 -5.925 1.00 97.31 95 VAL A CA 1
ATOM 729 C C . VAL A 1 95 ? -5.100 5.118 -7.012 1.00 97.31 95 VAL A C 1
ATOM 731 O O . VAL A 1 95 ? -4.204 4.346 -6.705 1.00 97.31 95 VAL A O 1
ATOM 734 N N . ALA A 1 96 ? -5.506 5.266 -8.275 1.00 97.88 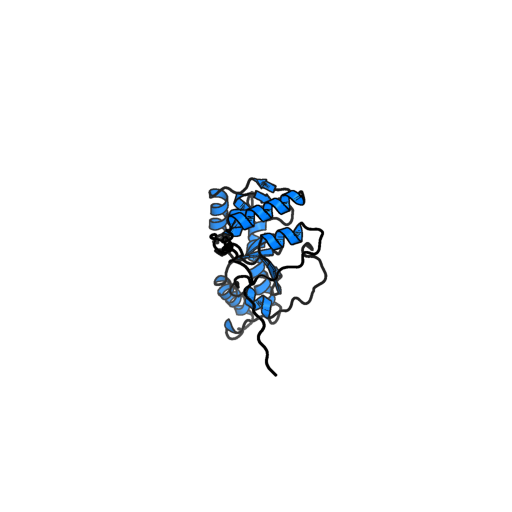96 ALA A N 1
ATOM 735 C CA . ALA A 1 96 ? -4.910 4.548 -9.400 1.00 97.88 96 ALA A CA 1
ATOM 736 C C . ALA A 1 96 ? -3.423 4.886 -9.567 1.00 97.88 96 ALA A C 1
ATOM 738 O O . ALA A 1 96 ? -2.613 3.977 -9.715 1.00 97.88 96 ALA A O 1
ATOM 739 N N . VAL A 1 97 ? -3.073 6.174 -9.473 1.00 97.81 97 VAL A N 1
ATOM 740 C CA . VAL A 1 97 ? -1.680 6.640 -9.485 1.00 97.81 97 VAL A CA 1
ATOM 741 C C . VAL A 1 97 ? -0.904 6.022 -8.324 1.00 97.81 97 VAL A C 1
ATOM 743 O O . VAL A 1 97 ? 0.154 5.448 -8.544 1.00 97.81 97 VAL A O 1
ATOM 746 N N . ALA A 1 98 ? -1.448 6.058 -7.104 1.00 97.62 98 ALA A N 1
ATOM 747 C CA . ALA A 1 98 ? -0.787 5.463 -5.944 1.00 97.62 98 ALA A CA 1
ATOM 748 C C . ALA A 1 98 ? -0.599 3.939 -6.083 1.00 97.62 98 ALA A C 1
ATOM 750 O O . ALA A 1 98 ? 0.448 3.420 -5.723 1.00 97.62 98 ALA A O 1
ATOM 751 N N . VAL A 1 99 ? -1.576 3.214 -6.638 1.00 97.94 99 VAL A N 1
ATOM 752 C CA . VAL A 1 99 ? -1.466 1.764 -6.896 1.00 97.94 99 VAL A CA 1
ATOM 753 C C . VAL A 1 99 ? -0.397 1.449 -7.952 1.00 97.94 99 VAL A C 1
ATOM 755 O O . VAL A 1 99 ? 0.287 0.435 -7.833 1.00 97.94 99 VAL A O 1
ATOM 758 N N . ALA A 1 100 ? -0.242 2.293 -8.976 1.00 97.75 100 ALA A N 1
ATOM 759 C CA . ALA A 1 100 ? 0.744 2.096 -10.041 1.00 97.75 100 ALA A CA 1
ATOM 760 C C . ALA A 1 100 ? 2.171 2.518 -9.637 1.00 97.75 100 ALA A C 1
ATOM 762 O O . ALA A 1 100 ? 3.142 1.928 -10.113 1.00 97.75 100 ALA A O 1
ATOM 763 N N . ALA A 1 101 ? 2.299 3.480 -8.717 1.00 97.94 101 ALA A N 1
ATOM 764 C CA . ALA A 1 101 ? 3.562 4.135 -8.380 1.00 97.94 101 ALA A CA 1
ATOM 765 C C . ALA A 1 101 ? 4.725 3.186 -8.019 1.00 97.94 101 ALA A C 1
ATOM 767 O O . ALA A 1 101 ? 5.837 3.446 -8.479 1.00 97.94 101 ALA A O 1
ATOM 768 N N . PRO A 1 102 ? 4.537 2.081 -7.264 1.00 97.56 102 PRO A N 1
ATOM 769 C CA . PRO A 1 102 ? 5.627 1.140 -7.005 1.00 97.56 102 PRO A CA 1
ATOM 770 C C . PRO A 1 102 ? 6.189 0.501 -8.280 1.00 97.56 102 PRO A C 1
ATOM 772 O O . PRO A 1 102 ? 7.401 0.399 -8.439 1.00 97.56 102 PRO A O 1
ATOM 775 N N . VAL A 1 103 ? 5.316 0.086 -9.202 1.00 97.31 103 VAL A N 1
ATOM 776 C CA . VAL A 1 103 ? 5.726 -0.525 -10.476 1.00 97.31 103 VAL A CA 1
ATOM 777 C C . VAL A 1 103 ? 6.367 0.521 -11.377 1.00 97.31 103 VAL A C 1
ATOM 779 O O . VAL A 1 103 ? 7.447 0.279 -11.907 1.00 97.31 103 VAL A O 1
ATOM 782 N N . ASP A 1 104 ? 5.740 1.689 -11.511 1.00 97.81 104 ASP A N 1
ATOM 783 C CA . ASP A 1 104 ? 6.258 2.765 -12.358 1.00 97.81 104 ASP A CA 1
ATOM 784 C C . ASP A 1 104 ? 7.619 3.270 -11.866 1.00 97.81 104 ASP A C 1
ATOM 786 O O . ASP A 1 104 ? 8.505 3.532 -12.675 1.00 97.81 104 ASP A O 1
ATOM 790 N N . GLY A 1 105 ? 7.834 3.323 -10.550 1.00 96.50 105 GLY A N 1
ATOM 791 C CA . GLY A 1 105 ? 9.127 3.675 -9.973 1.00 96.50 105 GLY A CA 1
ATOM 792 C C . GLY A 1 105 ? 10.231 2.662 -10.300 1.00 96.50 105 GLY A C 1
ATOM 793 O O . GLY A 1 105 ? 11.347 3.064 -10.620 1.00 96.50 105 GLY A O 1
ATOM 794 N N . VAL A 1 106 ? 9.932 1.359 -10.266 1.00 95.62 106 VAL A N 1
ATOM 795 C CA . VAL A 1 106 ? 10.895 0.326 -10.688 1.00 95.62 106 VAL A CA 1
ATOM 796 C C . VAL A 1 106 ? 11.175 0.421 -12.187 1.00 95.62 106 VAL A C 1
ATOM 798 O O . VAL A 1 106 ? 12.328 0.327 -12.596 1.00 95.62 106 VAL A O 1
ATOM 801 N N . VAL A 1 107 ? 10.146 0.625 -13.013 1.00 96.56 107 VAL A N 1
ATOM 802 C CA . VAL A 1 107 ? 10.314 0.799 -14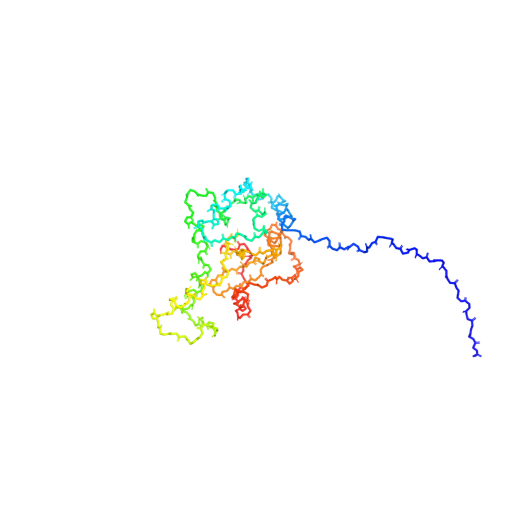.465 1.00 96.56 107 VAL A CA 1
ATOM 803 C C . VAL A 1 107 ? 11.182 2.022 -14.769 1.00 96.56 107 VAL A C 1
ATOM 805 O O . VAL A 1 107 ? 12.066 1.934 -15.616 1.00 96.56 107 VAL A O 1
ATOM 808 N N . ALA A 1 108 ? 11.005 3.126 -14.041 1.00 95.38 108 ALA A N 1
ATOM 809 C CA . ALA A 1 108 ? 11.877 4.289 -14.169 1.00 95.38 108 ALA A CA 1
ATOM 810 C C . ALA A 1 108 ? 13.346 3.930 -13.877 1.00 95.38 108 ALA A C 1
ATOM 812 O O . ALA A 1 108 ? 14.224 4.314 -14.641 1.00 95.38 108 ALA A O 1
ATOM 813 N N . ASP A 1 109 ? 13.635 3.132 -12.840 1.00 94.12 109 ASP A N 1
ATOM 814 C CA . ASP A 1 109 ? 15.004 2.663 -12.554 1.00 94.12 109 ASP A CA 1
ATOM 815 C C . ASP A 1 109 ? 15.580 1.711 -13.604 1.00 94.12 109 ASP A C 1
ATOM 817 O O . ASP A 1 109 ? 16.784 1.727 -13.844 1.00 94.12 109 ASP A O 1
ATOM 821 N N . VAL A 1 110 ? 14.741 0.917 -14.267 1.00 93.88 110 VAL A N 1
ATOM 822 C CA . VAL A 1 110 ? 15.156 0.067 -15.397 1.00 93.88 110 VAL A CA 1
ATOM 823 C C . VAL A 1 110 ? 15.573 0.897 -16.617 1.00 93.88 110 VAL A C 1
ATOM 825 O O . VAL A 1 110 ? 16.472 0.504 -17.377 1.00 93.88 110 VAL A O 1
ATOM 828 N N . LEU A 1 111 ? 14.870 2.007 -16.847 1.00 93.62 111 LEU A N 1
ATOM 829 C CA . LEU A 1 111 ? 15.062 2.864 -18.013 1.00 93.62 111 LEU A CA 1
ATOM 830 C C . LEU A 1 111 ? 16.200 3.861 -17.814 1.00 93.62 111 LEU A C 1
ATOM 832 O O . LEU A 1 111 ? 17.043 4.001 -18.699 1.00 93.62 111 LEU A O 1
ATOM 836 N N . GLU A 1 112 ? 16.227 4.514 -16.656 1.00 91.31 112 GLU A N 1
ATOM 837 C CA . GLU A 1 112 ? 17.110 5.644 -16.358 1.00 91.31 112 GLU A CA 1
ATOM 838 C C . GLU A 1 112 ? 18.409 5.230 -15.654 1.00 91.31 112 GLU A C 1
ATOM 840 O O . GLU A 1 112 ? 19.379 5.983 -15.699 1.00 91.31 112 GLU A O 1
ATOM 845 N N . HIS A 1 113 ? 18.442 4.055 -15.013 1.00 86.88 113 HIS A N 1
ATOM 846 C CA . HIS A 1 113 ? 19.581 3.574 -14.219 1.00 86.88 113 HIS A CA 1
ATOM 847 C C . HIS A 1 113 ? 19.933 2.118 -14.563 1.00 86.88 113 HIS A C 1
ATOM 849 O O . HIS A 1 113 ? 19.426 1.535 -15.522 1.00 86.88 113 HIS A O 1
ATOM 855 N N . ASP A 1 114 ? 20.826 1.509 -13.781 1.00 85.50 114 ASP A N 1
ATOM 856 C CA . ASP A 1 114 ? 21.315 0.139 -13.992 1.00 85.50 114 ASP A CA 1
ATOM 857 C C . ASP A 1 114 ? 20.533 -0.936 -13.230 1.00 85.50 114 ASP A C 1
ATOM 859 O O . ASP A 1 114 ? 21.019 -2.052 -13.026 1.00 85.50 114 ASP A O 1
ATOM 863 N N . PHE A 1 115 ? 19.297 -0.642 -12.817 1.00 90.31 115 PHE A N 1
ATOM 864 C CA . PHE A 1 115 ? 18.487 -1.644 -12.139 1.00 90.31 115 PHE A CA 1
ATOM 865 C C . PHE A 1 115 ? 18.044 -2.742 -13.113 1.00 90.31 115 PHE A C 1
ATOM 867 O O . PHE A 1 115 ? 17.187 -2.543 -13.975 1.00 90.31 115 PHE A O 1
ATOM 874 N N . TRP A 1 116 ? 18.609 -3.936 -12.940 1.00 92.50 116 TRP A N 1
ATOM 875 C CA . TRP A 1 116 ? 18.199 -5.132 -13.666 1.00 92.50 116 TRP A CA 1
ATOM 876 C C . TRP A 1 116 ? 18.412 -6.399 -12.820 1.00 92.50 116 TRP A C 1
ATOM 878 O O . TRP A 1 116 ? 19.530 -6.913 -12.729 1.00 92.50 116 TRP A O 1
ATOM 888 N N . PRO A 1 117 ? 17.365 -6.930 -12.159 1.00 90.25 117 PRO A N 1
ATOM 889 C CA . PRO A 1 117 ? 17.463 -8.158 -11.379 1.00 90.25 117 PRO A CA 1
ATOM 890 C C . PRO A 1 117 ? 17.932 -9.345 -12.225 1.00 90.25 117 PRO A C 1
ATOM 892 O O . PRO A 1 117 ? 17.299 -9.684 -13.220 1.00 90.25 117 PRO A O 1
ATOM 895 N N . ALA A 1 118 ? 18.960 -10.069 -11.772 1.00 87.19 118 ALA A N 1
ATOM 896 C CA . ALA A 1 118 ? 19.513 -11.221 -12.499 1.00 87.19 118 ALA A CA 1
ATOM 897 C C . ALA A 1 118 ? 18.462 -12.294 -12.866 1.00 87.19 118 ALA A C 1
ATOM 899 O O . ALA A 1 118 ? 18.556 -12.943 -13.905 1.00 87.19 118 ALA A O 1
ATOM 900 N N . ARG A 1 119 ? 17.416 -12.454 -12.041 1.00 87.50 119 ARG A N 1
ATOM 901 C CA . ARG A 1 119 ? 16.287 -13.370 -12.299 1.00 87.50 119 ARG A CA 1
ATOM 902 C C . ARG A 1 119 ? 15.446 -13.016 -13.533 1.00 87.50 119 ARG A C 1
ATOM 904 O O . ARG A 1 119 ? 14.676 -13.860 -13.971 1.00 87.50 119 ARG A O 1
ATOM 911 N N . TRP A 1 120 ? 15.548 -11.791 -14.052 1.00 91.19 120 TRP A N 1
ATOM 912 C CA . TRP A 1 120 ? 14.869 -11.359 -15.279 1.00 91.19 120 TRP A CA 1
ATOM 913 C C . TRP A 1 120 ? 15.626 -11.788 -16.545 1.00 91.19 120 TRP A C 1
ATOM 915 O O . TRP A 1 120 ? 15.146 -11.564 -17.651 1.00 91.19 120 TRP A O 1
ATOM 925 N N . GLY A 1 121 ? 16.783 -12.443 -16.392 1.00 91.31 121 GLY A N 1
ATOM 926 C CA . GLY A 1 121 ? 17.626 -12.875 -17.501 1.00 91.31 121 GLY A CA 1
ATOM 927 C C . GLY A 1 121 ? 18.552 -11.763 -18.001 1.00 91.31 121 GLY A C 1
ATOM 928 O O . GLY A 1 121 ? 18.759 -10.771 -17.299 1.00 91.31 121 GLY A O 1
ATOM 929 N N . PRO A 1 122 ? 19.153 -11.927 -19.191 1.00 92.06 122 PRO A N 1
ATOM 930 C CA . PRO A 1 122 ? 20.001 -10.904 -19.795 1.00 92.06 122 PRO A CA 1
ATOM 931 C C . PRO A 1 122 ? 19.236 -9.593 -20.005 1.00 92.06 122 PRO A C 1
ATOM 933 O O . PRO A 1 122 ? 18.075 -9.612 -20.414 1.00 92.06 122 PRO A O 1
ATOM 936 N N . ARG A 1 123 ? 19.893 -8.459 -19.739 1.00 91.12 123 ARG A N 1
ATOM 937 C CA . ARG A 1 123 ? 19.326 -7.135 -20.017 1.00 91.12 123 ARG A CA 1
ATOM 938 C C . ARG A 1 123 ? 19.200 -6.965 -21.537 1.00 91.12 123 ARG A C 1
ATOM 940 O O . ARG A 1 123 ? 20.222 -7.095 -22.214 1.00 91.12 123 ARG A O 1
ATOM 947 N N . PRO A 1 124 ? 17.993 -6.721 -22.073 1.00 89.81 124 PRO A N 1
ATOM 948 C CA . PRO A 1 124 ? 17.808 -6.481 -23.492 1.00 89.81 124 PRO A CA 1
ATOM 949 C C . PRO A 1 124 ? 18.281 -5.069 -23.864 1.00 89.81 124 PRO A C 1
ATOM 951 O O . PRO A 1 124 ? 18.596 -4.241 -23.004 1.00 89.81 124 PRO A O 1
ATOM 954 N N . ASP A 1 125 ? 18.295 -4.814 -25.160 1.00 83.50 125 ASP A N 1
ATOM 955 C CA . ASP A 1 125 ? 18.405 -3.504 -25.788 1.00 83.50 125 ASP A CA 1
ATOM 956 C C . ASP A 1 125 ? 17.256 -2.548 -25.398 1.00 83.50 125 ASP A C 1
ATOM 958 O O . ASP A 1 125 ? 16.188 -2.960 -24.936 1.00 83.50 125 ASP A O 1
ATOM 962 N N . ASP A 1 126 ? 17.516 -1.244 -25.544 1.00 80.44 126 ASP A N 1
ATOM 963 C CA . ASP A 1 126 ? 16.748 -0.129 -24.968 1.00 80.44 126 ASP A CA 1
ATOM 964 C C . ASP A 1 126 ? 15.240 -0.208 -25.180 1.00 80.44 126 ASP A C 1
ATOM 966 O O . ASP A 1 126 ? 14.478 -0.102 -24.215 1.00 80.44 126 ASP A O 1
ATOM 970 N N . ASP A 1 127 ? 14.815 -0.490 -26.407 1.00 84.62 127 ASP A N 1
ATOM 971 C CA . ASP A 1 127 ? 13.405 -0.463 -26.794 1.00 84.62 127 ASP A CA 1
ATOM 972 C C . ASP A 1 127 ? 12.571 -1.581 -26.136 1.00 84.62 127 ASP A C 1
ATOM 974 O O . ASP A 1 127 ? 11.349 -1.466 -26.021 1.00 84.62 127 ASP A O 1
ATOM 978 N N . ALA A 1 128 ? 13.204 -2.660 -25.658 1.00 93.25 128 ALA A N 1
ATOM 979 C CA . ALA A 1 128 ? 12.515 -3.790 -25.027 1.00 93.25 128 ALA A CA 1
ATOM 980 C C . ALA A 1 128 ? 12.537 -3.751 -23.486 1.00 93.25 128 ALA A C 1
ATOM 982 O O . ALA A 1 128 ? 11.777 -4.487 -22.843 1.00 93.25 128 ALA A O 1
ATOM 983 N N . ARG A 1 129 ? 13.374 -2.895 -22.873 1.00 94.00 129 ARG A N 1
ATOM 984 C CA . ARG A 1 129 ? 13.606 -2.868 -21.414 1.00 94.00 129 ARG A CA 1
ATOM 985 C C . ARG A 1 129 ? 12.323 -2.637 -20.611 1.00 94.00 129 ARG A C 1
ATOM 987 O O . ARG A 1 129 ? 12.053 -3.379 -19.663 1.00 94.00 129 ARG A O 1
ATOM 994 N N . GLU A 1 130 ? 11.508 -1.658 -21.002 1.00 95.62 130 GLU A N 1
ATOM 995 C CA . GLU A 1 130 ? 10.245 -1.357 -20.311 1.00 95.62 130 GLU A CA 1
ATOM 996 C C . GLU A 1 130 ? 9.250 -2.519 -20.398 1.00 95.62 130 GLU A C 1
ATOM 998 O O . GLU A 1 130 ? 8.660 -2.913 -19.388 1.00 95.62 130 GLU A O 1
ATOM 1003 N N . ALA A 1 131 ? 9.067 -3.082 -21.595 1.00 95.31 131 ALA A N 1
ATOM 1004 C CA . ALA A 1 131 ? 8.096 -4.146 -21.825 1.00 95.31 131 ALA A CA 1
ATOM 1005 C C . ALA A 1 131 ? 8.418 -5.389 -20.982 1.00 95.31 131 ALA A C 1
ATOM 1007 O O . ALA A 1 131 ? 7.527 -5.950 -20.339 1.00 95.31 131 ALA A O 1
ATOM 1008 N N . VAL A 1 132 ? 9.697 -5.777 -20.924 1.00 95.88 132 VAL A N 1
ATOM 1009 C CA . VAL A 1 132 ? 10.158 -6.894 -20.089 1.00 95.88 132 VAL A CA 1
ATOM 1010 C C . VAL A 1 132 ? 9.956 -6.584 -18.605 1.00 95.88 132 VAL A C 1
ATOM 1012 O O . VAL A 1 132 ? 9.377 -7.403 -17.891 1.00 95.88 132 VAL A O 1
ATOM 1015 N N . ALA A 1 133 ? 10.340 -5.392 -18.139 1.00 95.69 133 ALA A N 1
ATOM 1016 C CA . ALA A 1 133 ? 10.164 -5.009 -16.739 1.00 95.69 133 ALA A CA 1
ATOM 1017 C C . ALA A 1 133 ? 8.692 -5.042 -16.307 1.00 95.69 133 ALA A C 1
ATOM 1019 O O . ALA A 1 133 ? 8.361 -5.623 -15.272 1.00 95.69 133 ALA A O 1
ATOM 1020 N N . ARG A 1 134 ? 7.780 -4.483 -17.114 1.00 96.75 134 ARG A N 1
ATOM 1021 C CA . ARG A 1 134 ? 6.337 -4.521 -16.826 1.00 96.75 134 ARG A CA 1
ATOM 1022 C C . ARG A 1 134 ? 5.789 -5.947 -16.837 1.00 96.75 134 ARG A C 1
ATOM 1024 O O . ARG A 1 134 ? 4.968 -6.276 -15.981 1.00 96.75 134 ARG A O 1
ATOM 1031 N N . ALA A 1 135 ? 6.250 -6.802 -17.750 1.00 96.31 135 ALA A N 1
ATOM 1032 C CA . ALA A 1 135 ? 5.840 -8.205 -17.799 1.00 96.31 135 ALA A CA 1
ATOM 1033 C C . ALA A 1 135 ? 6.287 -8.990 -16.553 1.00 96.31 135 ALA A C 1
ATOM 1035 O O . ALA A 1 135 ? 5.515 -9.787 -16.016 1.00 96.31 135 ALA A O 1
ATOM 1036 N N . GLU A 1 136 ? 7.502 -8.745 -16.060 1.00 95.50 136 GLU A N 1
ATOM 1037 C CA . GLU A 1 136 ? 7.999 -9.362 -14.829 1.00 95.50 136 GLU A CA 1
ATOM 1038 C C . GLU A 1 136 ? 7.279 -8.823 -13.585 1.00 95.50 136 GLU A C 1
ATOM 1040 O O . GLU A 1 136 ? 6.859 -9.596 -12.718 1.00 95.50 136 GLU A O 1
ATOM 1045 N N . LEU A 1 137 ? 7.057 -7.508 -13.514 1.00 95.69 137 LEU A N 1
ATOM 1046 C CA . LEU A 1 137 ? 6.350 -6.861 -12.405 1.00 95.69 137 LEU A CA 1
ATOM 1047 C C . LEU A 1 137 ? 4.855 -7.214 -12.363 1.00 95.69 137 LEU A C 1
ATOM 1049 O O . LEU A 1 137 ? 4.268 -7.257 -11.286 1.00 95.69 137 LEU A O 1
ATOM 1053 N N . ALA A 1 138 ? 4.235 -7.576 -13.487 1.00 95.19 138 ALA A N 1
ATOM 1054 C CA . ALA A 1 138 ? 2.857 -8.076 -13.500 1.00 95.19 138 ALA A CA 1
ATOM 1055 C C . ALA A 1 138 ? 2.677 -9.396 -12.717 1.00 95.19 138 ALA A C 1
ATOM 1057 O O . ALA A 1 138 ? 1.555 -9.759 -12.366 1.00 95.19 138 ALA A O 1
ATOM 1058 N N . ARG A 1 139 ? 3.769 -10.124 -12.435 1.00 93.69 139 ARG A N 1
ATOM 1059 C CA . ARG A 1 139 ? 3.759 -11.398 -11.694 1.00 93.69 139 ARG A CA 1
ATOM 1060 C C . ARG A 1 139 ? 4.081 -11.240 -10.208 1.00 93.69 139 ARG A C 1
ATOM 1062 O O . ARG A 1 139 ? 4.056 -12.234 -9.475 1.00 93.69 139 ARG A O 1
ATOM 1069 N N . VAL A 1 140 ? 4.426 -10.035 -9.752 1.00 93.38 140 VAL A N 1
ATOM 1070 C CA . VAL A 1 140 ? 4.746 -9.776 -8.342 1.00 93.38 140 VAL A CA 1
ATOM 1071 C C . VAL A 1 140 ? 3.502 -9.286 -7.592 1.00 93.38 140 VAL A C 1
ATOM 1073 O O . VAL A 1 140 ? 2.564 -8.791 -8.217 1.00 93.38 140 VAL A O 1
ATOM 1076 N N . PRO A 1 141 ? 3.434 -9.432 -6.254 1.00 94.25 141 PRO A N 1
ATOM 1077 C CA . PRO A 1 141 ? 2.294 -8.934 -5.495 1.00 94.25 141 PRO A CA 1
ATOM 1078 C C . PRO A 1 141 ? 2.095 -7.428 -5.702 1.00 94.25 141 PRO A C 1
ATOM 1080 O O . PRO A 1 141 ? 3.030 -6.648 -5.507 1.00 94.25 141 PRO A O 1
ATOM 1083 N N . VAL A 1 142 ? 0.869 -7.026 -6.048 1.00 97.62 142 VAL A N 1
ATOM 1084 C CA . VAL A 1 142 ? 0.473 -5.612 -6.103 1.00 97.62 142 VAL A CA 1
ATOM 1085 C C . VAL A 1 142 ? 0.631 -4.998 -4.714 1.00 97.62 142 VAL A C 1
ATOM 1087 O O . VAL A 1 142 ? 0.217 -5.590 -3.716 1.00 97.62 142 VAL A O 1
ATOM 1090 N N . LEU A 1 143 ? 1.207 -3.805 -4.648 1.00 98.25 143 LEU A N 1
ATOM 1091 C CA . LEU A 1 143 ? 1.323 -3.032 -3.420 1.00 98.25 143 LEU A CA 1
ATOM 1092 C C . LEU A 1 143 ? 0.150 -2.056 -3.319 1.00 98.25 143 LEU A C 1
ATOM 1094 O O . LEU A 1 143 ? -0.048 -1.195 -4.170 1.00 98.25 143 LEU A O 1
ATOM 1098 N N . VAL A 1 144 ? -0.666 -2.227 -2.281 1.00 98.56 144 VAL A N 1
ATOM 1099 C CA . VAL A 1 144 ? -1.886 -1.447 -2.063 1.00 98.56 144 VAL A CA 1
ATOM 1100 C C . VAL A 1 144 ? -1.562 -0.269 -1.147 1.00 98.56 144 VAL A C 1
ATOM 1102 O O . VAL A 1 144 ? -1.042 -0.511 -0.054 1.00 98.56 144 VAL A O 1
ATOM 1105 N N . PRO A 1 145 ? -1.862 0.984 -1.541 1.00 98.19 145 PRO A N 1
ATOM 1106 C CA . PRO A 1 145 ? -1.479 2.157 -0.764 1.00 98.19 145 PRO A CA 1
ATOM 1107 C C . PRO A 1 145 ? -2.157 2.150 0.603 1.00 98.19 145 PRO A C 1
ATOM 1109 O O . PRO A 1 145 ? -3.347 1.851 0.714 1.00 98.19 145 PRO A O 1
ATOM 1112 N N . PHE A 1 146 ? -1.386 2.480 1.633 1.00 97.50 146 PHE A N 1
ATOM 1113 C CA . PHE A 1 146 ? -1.837 2.593 3.015 1.00 97.50 146 PHE A CA 1
ATOM 1114 C C . PHE A 1 146 ? -1.783 4.052 3.474 1.00 97.50 146 PHE A C 1
ATOM 1116 O O . PHE A 1 146 ? -2.828 4.634 3.746 1.00 97.50 146 PHE A O 1
ATOM 1123 N N . TYR A 1 147 ? -0.592 4.655 3.476 1.00 95.25 147 TYR A N 1
ATOM 1124 C CA . TYR A 1 147 ? -0.360 6.042 3.885 1.00 95.25 147 TYR A CA 1
ATOM 1125 C C . TYR A 1 147 ? 0.822 6.629 3.110 1.00 95.25 147 TYR A C 1
ATOM 1127 O O . TYR A 1 147 ? 1.935 6.117 3.205 1.00 95.25 147 TYR A O 1
ATOM 1135 N N . GLY A 1 148 ? 0.614 7.690 2.329 1.00 93.69 148 GLY A N 1
ATOM 1136 C CA . GLY A 1 148 ? 1.682 8.286 1.523 1.00 93.69 148 GLY A CA 1
ATOM 1137 C C . GLY A 1 148 ? 2.367 7.265 0.607 1.00 93.69 148 GLY A C 1
ATOM 1138 O O . GLY A 1 148 ? 1.716 6.622 -0.212 1.00 93.69 148 GLY A O 1
ATOM 1139 N N . ARG A 1 149 ? 3.684 7.091 0.782 1.00 95.12 149 ARG A N 1
ATOM 1140 C CA . ARG A 1 149 ? 4.524 6.110 0.066 1.00 95.12 149 ARG A CA 1
ATOM 1141 C C . ARG A 1 149 ? 4.626 4.747 0.769 1.00 95.12 149 ARG A C 1
ATOM 1143 O O . ARG A 1 149 ? 5.584 4.007 0.553 1.00 95.12 149 ARG A O 1
ATOM 1150 N N . GLN A 1 150 ? 3.675 4.432 1.642 1.00 96.94 150 GLN A N 1
ATOM 1151 C CA . GLN A 1 150 ? 3.640 3.188 2.404 1.00 96.94 150 GLN A CA 1
ATOM 1152 C C . GLN A 1 150 ? 2.545 2.267 1.870 1.00 96.94 150 GLN A C 1
ATOM 1154 O O . GLN A 1 150 ? 1.425 2.712 1.601 1.00 96.94 150 GLN A O 1
ATOM 1159 N N . TYR A 1 151 ? 2.851 0.978 1.751 1.00 98.31 151 TYR A N 1
ATOM 1160 C CA . TYR A 1 151 ? 2.011 0.009 1.059 1.00 98.31 151 TYR A CA 1
ATOM 1161 C C . TYR A 1 151 ? 1.910 -1.320 1.801 1.00 98.31 151 TYR A C 1
ATOM 1163 O O . TYR A 1 151 ? 2.843 -1.743 2.477 1.00 98.31 151 TYR A O 1
ATOM 1171 N N . LEU A 1 152 ? 0.793 -2.020 1.599 1.00 98.00 152 LEU A N 1
ATOM 1172 C CA . LEU A 1 152 ? 0.586 -3.399 2.041 1.00 98.00 152 LEU A CA 1
ATOM 1173 C C . LEU A 1 152 ? 0.513 -4.347 0.835 1.00 98.00 152 LEU A C 1
ATOM 1175 O O . LEU A 1 152 ? -0.128 -4.011 -0.163 1.00 98.00 152 LEU A O 1
ATOM 1179 N N . PRO A 1 153 ? 1.097 -5.555 0.916 1.00 97.75 153 PRO A N 1
ATOM 1180 C CA . PRO A 1 153 ? 1.013 -6.539 -0.156 1.00 97.75 153 PRO A CA 1
ATOM 1181 C C . PRO A 1 153 ? -0.420 -7.053 -0.331 1.00 97.75 153 PRO A C 1
ATOM 1183 O O . PRO A 1 153 ? -1.040 -7.565 0.606 1.00 97.75 153 PRO A O 1
ATOM 1186 N N . ALA A 1 154 ? -0.943 -6.952 -1.550 1.00 97.56 154 ALA A N 1
ATOM 1187 C CA . ALA A 1 154 ? -2.250 -7.479 -1.911 1.00 97.56 154 ALA A CA 1
ATOM 1188 C C . ALA A 1 154 ? -2.368 -8.974 -1.571 1.00 97.56 154 ALA A C 1
ATOM 1190 O O . ALA A 1 154 ? -1.444 -9.762 -1.772 1.00 97.56 154 ALA A O 1
ATOM 1191 N N . GLY A 1 155 ? -3.532 -9.371 -1.058 1.00 96.12 155 GLY A N 1
ATOM 1192 C CA . GLY A 1 155 ? -3.873 -10.761 -0.761 1.00 96.12 155 GLY A CA 1
ATOM 1193 C C . GLY A 1 155 ? -3.103 -11.393 0.402 1.00 96.12 155 GLY A C 1
ATOM 1194 O O . GLY A 1 155 ? -3.300 -12.580 0.669 1.00 96.12 155 GLY A O 1
ATOM 1195 N N . ALA A 1 156 ? -2.252 -10.644 1.112 1.00 96.19 156 ALA A N 1
ATOM 1196 C CA . ALA A 1 156 ? -1.544 -11.177 2.267 1.00 96.19 156 ALA A CA 1
ATOM 1197 C C . ALA A 1 156 ? -2.524 -11.609 3.367 1.00 96.19 156 ALA A C 1
ATOM 1199 O O . ALA A 1 156 ? -3.414 -10.857 3.770 1.00 96.19 156 ALA A O 1
ATOM 1200 N N . ARG A 1 157 ? -2.348 -12.845 3.846 1.00 95.25 157 ARG A N 1
ATOM 1201 C CA . ARG A 1 157 ? -3.239 -13.474 4.833 1.00 95.25 157 ARG A CA 1
ATOM 1202 C C . ARG A 1 157 ? -2.802 -13.256 6.276 1.00 95.25 157 ARG A C 1
ATOM 1204 O O . ARG A 1 157 ? -3.634 -13.361 7.169 1.00 95.25 157 ARG A O 1
ATOM 1211 N N . SER A 1 158 ? -1.517 -12.971 6.486 1.00 93.69 158 SER A N 1
ATOM 1212 C CA . SER A 1 158 ? -0.959 -12.750 7.818 1.00 93.69 158 SER A CA 1
ATOM 1213 C C . SER A 1 158 ? -1.576 -11.500 8.463 1.00 93.69 158 SER A C 1
ATOM 1215 O O . SER A 1 158 ? -1.657 -10.468 7.788 1.00 93.69 158 SER A O 1
ATOM 1217 N N . PRO A 1 159 ? -1.956 -11.549 9.755 1.00 93.88 159 PRO A N 1
ATOM 1218 C CA . PRO A 1 159 ? -2.329 -10.356 10.524 1.00 93.88 159 PRO A CA 1
ATOM 1219 C C . PRO A 1 159 ? -1.172 -9.350 10.612 1.00 93.88 159 PRO A C 1
ATOM 1221 O O . PRO A 1 159 ? -1.385 -8.148 10.715 1.00 93.88 159 PRO A O 1
ATOM 1224 N N . HIS A 1 160 ? 0.055 -9.845 10.468 1.00 94.12 160 HIS A N 1
ATOM 1225 C CA . HIS A 1 160 ? 1.298 -9.089 10.526 1.00 94.12 160 HIS A CA 1
ATOM 1226 C C . HIS A 1 160 ? 1.929 -8.928 9.139 1.00 94.12 160 HIS A C 1
ATOM 1228 O O . HIS A 1 160 ? 3.141 -9.078 8.980 1.00 94.12 160 HIS A O 1
ATOM 1234 N N . ALA A 1 161 ? 1.107 -8.710 8.107 1.00 94.75 161 ALA A N 1
ATOM 1235 C CA . ALA A 1 161 ? 1.610 -8.374 6.778 1.00 94.75 161 ALA A CA 1
ATOM 1236 C C . ALA A 1 161 ? 2.511 -7.123 6.860 1.00 94.75 161 ALA A C 1
ATOM 1238 O O . ALA A 1 161 ? 2.129 -6.161 7.535 1.00 94.75 161 ALA A O 1
ATOM 1239 N N . PRO A 1 162 ? 3.687 -7.123 6.207 1.00 95.38 162 PRO A N 1
ATOM 1240 C CA . PRO A 1 162 ? 4.607 -6.002 6.301 1.00 95.38 162 PRO A CA 1
ATOM 1241 C C . PRO A 1 162 ? 4.053 -4.787 5.566 1.00 95.38 162 PRO A C 1
ATOM 1243 O O . PRO A 1 162 ? 3.593 -4.886 4.427 1.00 95.38 162 PRO A O 1
ATOM 1246 N N . VAL A 1 163 ? 4.145 -3.637 6.217 1.00 96.25 163 VAL A N 1
ATOM 1247 C CA . VAL A 1 163 ? 4.015 -2.339 5.572 1.00 96.25 163 VAL A CA 1
ATOM 1248 C C . VAL A 1 163 ? 5.383 -1.966 5.013 1.00 96.25 163 VAL A C 1
ATOM 1250 O O . VAL A 1 163 ? 6.384 -1.928 5.736 1.00 96.25 163 VAL A O 1
ATOM 1253 N N . LEU A 1 164 ? 5.419 -1.698 3.714 1.00 95.81 164 LEU A N 1
ATOM 1254 C CA . LEU A 1 164 ? 6.627 -1.341 2.986 1.00 95.81 164 LEU A CA 1
ATOM 1255 C C . LEU A 1 164 ? 6.596 0.142 2.631 1.00 95.81 164 LEU A C 1
ATOM 1257 O O . LEU A 1 164 ? 5.619 0.606 2.046 1.00 95.81 164 LEU A O 1
ATOM 1261 N N . GLY A 1 165 ? 7.663 0.870 2.940 1.00 95.38 165 GLY A N 1
ATOM 1262 C CA . GLY A 1 165 ? 7.942 2.159 2.314 1.00 95.38 165 GLY A CA 1
ATOM 1263 C C . GLY A 1 165 ? 8.594 1.915 0.959 1.00 95.38 165 GLY A C 1
ATOM 1264 O O . GLY A 1 165 ? 9.568 1.167 0.897 1.00 95.38 165 GLY A O 1
ATOM 1265 N N . VAL A 1 166 ? 8.052 2.499 -0.112 1.00 94.88 166 VAL A N 1
ATOM 1266 C CA . VAL A 1 166 ? 8.565 2.292 -1.475 1.00 94.88 166 VAL A CA 1
ATOM 1267 C C . VAL A 1 166 ? 8.753 3.619 -2.192 1.00 94.88 166 VAL A C 1
ATOM 1269 O O . VAL A 1 166 ? 7.821 4.418 -2.312 1.00 94.88 166 VAL A O 1
ATOM 1272 N N . TYR A 1 167 ? 9.957 3.821 -2.717 1.00 92.50 167 TYR A N 1
ATOM 1273 C CA . TYR A 1 167 ? 10.280 4.892 -3.645 1.00 92.50 167 TYR A CA 1
ATOM 1274 C C . TYR A 1 167 ? 11.227 4.359 -4.718 1.00 92.50 167 TYR A C 1
ATOM 1276 O O . TYR A 1 167 ? 12.386 4.078 -4.442 1.00 92.50 167 TYR A O 1
ATOM 1284 N N . ARG A 1 168 ? 10.721 4.192 -5.944 1.00 92.06 168 ARG A N 1
ATOM 1285 C CA . ARG A 1 168 ? 11.452 3.513 -7.026 1.00 92.06 168 ARG A CA 1
ATOM 1286 C C . ARG A 1 168 ? 11.970 2.140 -6.551 1.00 92.06 168 ARG A C 1
ATOM 1288 O O . ARG A 1 168 ? 11.170 1.357 -6.036 1.00 92.06 168 ARG A O 1
ATOM 1295 N N . THR A 1 169 ? 13.258 1.841 -6.699 1.00 90.62 169 THR A N 1
ATOM 1296 C CA . THR A 1 169 ? 13.896 0.613 -6.185 1.00 90.62 169 THR A CA 1
ATOM 1297 C C . THR A 1 169 ? 14.426 0.735 -4.751 1.00 90.62 169 THR A C 1
ATOM 1299 O O . THR A 1 169 ? 15.073 -0.182 -4.255 1.00 90.62 169 THR A O 1
ATOM 1302 N N . GLU A 1 170 ? 14.102 1.810 -4.029 1.00 90.25 170 GLU A N 1
ATOM 1303 C CA . GLU A 1 170 ? 14.327 1.903 -2.585 1.00 90.25 170 GLU A CA 1
ATOM 1304 C C . GLU A 1 170 ? 13.108 1.347 -1.837 1.00 90.25 170 GLU A C 1
ATOM 1306 O O . GLU A 1 170 ? 12.019 1.936 -1.843 1.00 90.25 170 GLU A O 1
ATOM 1311 N N . VAL A 1 171 ? 13.283 0.193 -1.186 1.00 90.38 171 VAL A N 1
ATOM 1312 C CA . VAL A 1 171 ? 12.225 -0.490 -0.428 1.00 90.38 171 VAL A CA 1
ATOM 1313 C C . VAL A 1 171 ? 12.673 -0.698 1.011 1.00 90.38 171 VAL A C 1
ATOM 1315 O O . VAL A 1 171 ? 13.753 -1.221 1.264 1.00 90.38 171 VAL A O 1
ATOM 1318 N N . ILE A 1 172 ? 11.825 -0.321 1.967 1.00 88.88 172 ILE A N 1
ATOM 1319 C CA . ILE A 1 172 ? 12.106 -0.455 3.400 1.00 88.88 172 ILE A CA 1
ATOM 1320 C C . ILE A 1 172 ? 10.939 -1.166 4.079 1.00 88.88 172 ILE A C 1
ATOM 1322 O O . ILE A 1 172 ? 9.788 -0.750 3.948 1.00 88.88 172 ILE A O 1
ATOM 1326 N N . GLU A 1 173 ? 11.231 -2.207 4.856 1.00 90.50 173 GLU A N 1
ATOM 1327 C CA . GLU A 1 173 ? 10.254 -2.806 5.768 1.00 90.50 173 GLU A CA 1
ATOM 1328 C C . GLU A 1 173 ? 10.095 -1.918 7.011 1.00 90.50 173 GLU A C 1
ATOM 1330 O O . GLU A 1 173 ? 11.038 -1.722 7.780 1.00 90.50 173 GLU A O 1
ATOM 1335 N N . LEU A 1 174 ? 8.903 -1.345 7.200 1.00 89.06 174 LEU A N 1
ATOM 1336 C CA . LEU A 1 174 ? 8.650 -0.379 8.275 1.00 89.06 174 LEU A CA 1
ATOM 1337 C C . LEU A 1 174 ? 8.147 -1.044 9.566 1.00 89.06 174 LEU A C 1
ATOM 1339 O O . LEU A 1 174 ? 8.433 -0.551 10.658 1.00 89.06 174 LEU A O 1
ATOM 1343 N N . GLY A 1 175 ? 7.418 -2.154 9.440 1.00 91.12 175 GLY A N 1
ATOM 1344 C CA . GLY A 1 175 ? 6.716 -2.848 10.523 1.00 91.12 175 GLY A CA 1
ATOM 1345 C C . GLY A 1 175 ? 5.437 -3.516 10.006 1.00 91.12 175 GLY A C 1
ATOM 1346 O O . GLY A 1 175 ? 5.221 -3.560 8.796 1.00 91.12 175 GLY A O 1
ATOM 1347 N N . ASP A 1 176 ? 4.573 -4.027 10.889 1.00 93.62 176 ASP A N 1
ATOM 1348 C CA . ASP A 1 176 ? 3.174 -4.266 10.495 1.00 93.62 176 ASP A CA 1
ATOM 1349 C C . ASP A 1 176 ? 2.340 -2.989 10.605 1.00 93.62 176 ASP A C 1
ATOM 1351 O O . ASP A 1 176 ? 2.828 -1.933 11.007 1.00 93.62 176 ASP A O 1
ATOM 1355 N N . LEU A 1 177 ? 1.059 -3.108 10.256 1.00 95.00 177 LEU A N 1
ATOM 1356 C CA . LEU A 1 177 ? 0.107 -2.006 10.299 1.00 95.00 177 LEU A CA 1
ATOM 1357 C C . LEU A 1 177 ? 0.083 -1.318 11.671 1.00 95.00 177 LEU A C 1
ATOM 1359 O O . LEU A 1 177 ? 0.194 -0.096 11.727 1.00 95.00 177 LEU A O 1
ATOM 1363 N N . ARG A 1 178 ? -0.010 -2.079 12.768 1.00 93.81 178 ARG A N 1
ATOM 1364 C CA . ARG A 1 178 ? -0.057 -1.524 14.127 1.00 93.81 178 ARG A CA 1
ATOM 1365 C C . ARG A 1 178 ? 1.236 -0.799 14.483 1.00 93.81 178 ARG A C 1
ATOM 1367 O O . ARG A 1 178 ? 1.170 0.338 14.924 1.00 93.81 178 ARG A O 1
ATOM 1374 N N . SER A 1 179 ? 2.403 -1.402 14.252 1.00 90.44 179 SER A N 1
ATOM 1375 C CA . SER A 1 179 ? 3.697 -0.756 14.512 1.00 90.44 179 SER A CA 1
ATOM 1376 C C . SER A 1 179 ? 3.903 0.519 13.697 1.00 90.44 179 SER A C 1
ATOM 1378 O O . SER A 1 179 ? 4.499 1.470 14.197 1.00 90.44 179 SER A O 1
ATOM 1380 N N . VAL A 1 180 ? 3.437 0.550 12.447 1.00 91.19 180 VAL A N 1
ATOM 1381 C CA . VAL A 1 180 ? 3.548 1.744 11.601 1.00 91.19 180 VAL A CA 1
ATOM 1382 C C . VAL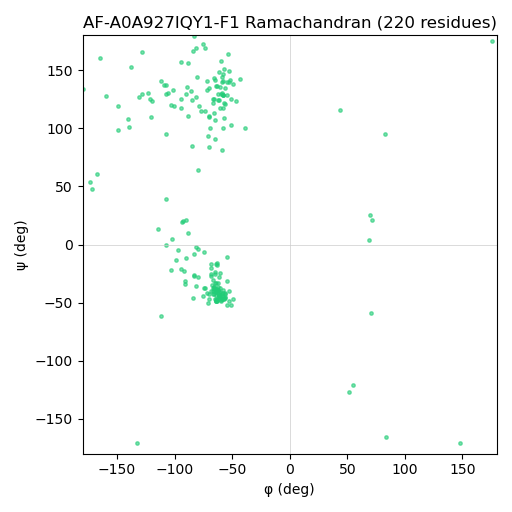 A 1 180 ? 2.611 2.851 12.064 1.00 91.19 180 VAL A C 1
ATOM 1384 O O . VAL A 1 180 ? 3.034 4.003 12.105 1.00 91.19 180 VAL A O 1
ATOM 1387 N N . VAL A 1 181 ? 1.373 2.519 12.437 1.00 92.75 181 VAL A N 1
ATOM 1388 C CA . VAL A 1 181 ? 0.444 3.505 13.001 1.00 92.75 181 VAL A CA 1
ATOM 1389 C C . VAL A 1 181 ? 0.989 4.050 14.315 1.00 92.75 181 VAL A C 1
ATOM 1391 O O . VAL A 1 181 ? 1.101 5.262 14.434 1.00 92.75 181 VAL A O 1
ATOM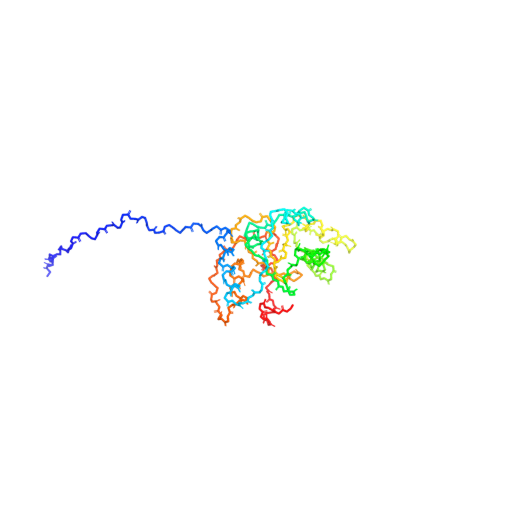 1394 N N . ASP A 1 182 ? 1.438 3.182 15.224 1.00 88.75 182 ASP A N 1
ATOM 1395 C CA . ASP A 1 182 ? 2.079 3.565 16.488 1.00 88.75 182 ASP A CA 1
ATOM 1396 C C . ASP A 1 182 ? 3.221 4.564 16.252 1.00 88.75 182 ASP A C 1
ATOM 1398 O O . ASP A 1 182 ? 3.219 5.664 16.795 1.00 88.75 182 ASP A O 1
ATOM 1402 N N . ALA A 1 183 ? 4.147 4.240 15.344 1.00 85.12 183 ALA A N 1
ATOM 1403 C CA . ALA A 1 183 ? 5.272 5.112 15.010 1.00 85.12 183 ALA A CA 1
ATOM 1404 C C . ALA A 1 183 ? 4.861 6.443 14.352 1.00 85.12 183 ALA A C 1
ATOM 1406 O O . ALA A 1 183 ? 5.617 7.410 14.422 1.00 85.12 183 ALA A O 1
ATOM 1407 N N . ALA A 1 184 ? 3.706 6.498 13.686 1.00 83.94 184 ALA A N 1
ATOM 1408 C CA . ALA A 1 184 ? 3.176 7.720 13.088 1.00 83.94 184 ALA A CA 1
ATOM 1409 C C . ALA A 1 184 ? 2.420 8.595 14.104 1.00 83.94 184 ALA A C 1
ATOM 1411 O O . ALA A 1 184 ? 2.349 9.808 13.920 1.00 83.94 184 ALA A O 1
ATOM 1412 N N . THR A 1 185 ? 1.862 7.991 15.156 1.00 82.38 185 THR A N 1
ATOM 1413 C CA . THR A 1 185 ? 1.010 8.659 16.152 1.00 82.38 185 THR A CA 1
ATOM 1414 C C . THR A 1 185 ? 1.714 8.964 17.474 1.00 82.38 185 THR A C 1
ATOM 1416 O O . THR A 1 185 ? 1.269 9.835 18.220 1.00 82.38 185 THR A O 1
ATOM 1419 N N . SER A 1 186 ? 2.797 8.254 17.789 1.00 74.31 186 SER A N 1
ATOM 1420 C CA . SER A 1 186 ? 3.526 8.375 19.052 1.00 74.31 186 SER A CA 1
ATOM 1421 C C . SER A 1 186 ? 4.629 9.435 18.968 1.00 74.31 186 SER A C 1
ATOM 1423 O O . SER A 1 186 ? 5.408 9.482 18.021 1.00 74.31 186 SER A O 1
ATOM 1425 N N . SER A 1 187 ? 4.731 10.278 20.001 1.00 58.62 187 SER A N 1
ATOM 1426 C CA . SER A 1 187 ? 5.817 11.261 20.166 1.00 58.62 187 SER A CA 1
ATOM 1427 C C . SER A 1 187 ? 7.087 10.672 20.793 1.00 58.62 187 SER A C 1
ATOM 1429 O O . SER A 1 187 ? 8.113 11.349 20.866 1.00 58.62 187 SER A O 1
ATOM 1431 N N . VAL A 1 188 ? 7.021 9.424 21.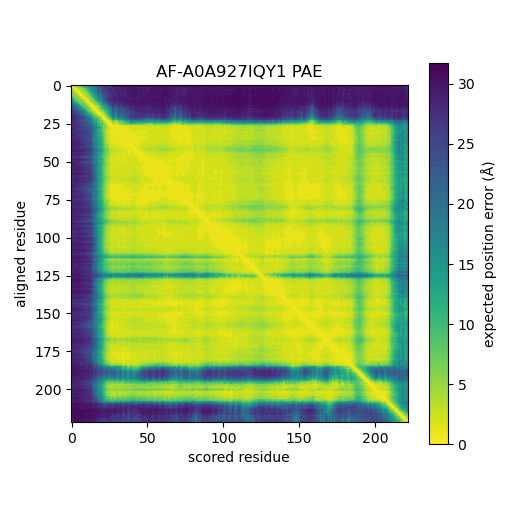263 1.00 52.50 188 VAL A N 1
ATOM 1432 C CA . VAL A 1 188 ? 8.125 8.700 21.898 1.00 52.50 188 VAL A CA 1
ATOM 1433 C C . VAL A 1 188 ? 8.730 7.740 20.882 1.00 52.50 188 VAL A C 1
ATOM 1435 O O . VAL A 1 188 ? 8.004 7.013 20.207 1.00 52.50 188 VAL A O 1
ATOM 1438 N N . ASP A 1 189 ? 10.060 7.737 20.789 1.00 47.31 189 ASP A N 1
ATOM 1439 C CA . ASP A 1 189 ? 10.825 6.862 19.902 1.00 47.31 189 ASP A CA 1
ATOM 1440 C C . ASP A 1 189 ? 10.633 5.401 20.344 1.00 47.31 189 ASP A C 1
ATOM 1442 O O . ASP A 1 189 ? 11.291 4.900 21.260 1.00 47.31 189 ASP A O 1
ATOM 1446 N N . ALA A 1 190 ? 9.626 4.741 19.771 1.00 48.28 190 ALA A N 1
ATOM 1447 C CA . ALA A 1 190 ? 9.277 3.377 20.119 1.00 48.28 190 ALA A CA 1
ATOM 1448 C C . ALA A 1 190 ? 10.426 2.460 19.690 1.00 48.28 190 ALA A C 1
ATOM 1450 O O . ALA A 1 190 ? 10.687 2.269 18.498 1.00 48.28 190 ALA A O 1
ATOM 1451 N N . SER A 1 191 ? 11.109 1.865 20.670 1.00 44.44 191 SER A N 1
ATOM 1452 C CA . SER A 1 191 ? 12.058 0.785 20.438 1.00 44.44 191 SER A CA 1
ATOM 1453 C C . SER A 1 191 ? 11.324 -0.356 19.730 1.00 44.44 191 SER A C 1
ATOM 1455 O O . SER A 1 191 ? 10.566 -1.127 20.316 1.00 44.44 191 SER A O 1
ATOM 1457 N N . ARG A 1 192 ? 11.505 -0.425 18.408 1.00 52.78 192 ARG A N 1
ATOM 1458 C CA . ARG A 1 192 ? 10.837 -1.405 17.554 1.00 52.78 192 ARG A CA 1
ATOM 1459 C C . ARG A 1 192 ? 11.320 -2.792 17.950 1.00 52.78 192 ARG A C 1
ATOM 1461 O O . ARG A 1 192 ? 12.443 -3.173 17.616 1.00 52.78 192 ARG A O 1
ATOM 1468 N N . VAL A 1 193 ? 10.473 -3.574 18.616 1.00 49.19 193 VAL A N 1
ATOM 1469 C CA . VAL A 1 193 ? 10.666 -5.024 18.660 1.00 49.19 193 VAL A CA 1
ATOM 1470 C C . VAL A 1 193 ? 10.688 -5.484 17.205 1.00 49.19 193 VAL A C 1
ATOM 1472 O O . VAL A 1 193 ? 9.676 -5.416 16.507 1.00 49.19 193 VAL A O 1
ATOM 1475 N N . ARG A 1 194 ? 11.868 -5.880 16.713 1.00 56.72 194 ARG A N 1
ATOM 1476 C CA . ARG A 1 194 ? 12.047 -6.366 15.341 1.00 56.72 194 ARG A CA 1
ATOM 1477 C C . ARG A 1 194 ? 11.374 -7.727 15.220 1.00 56.72 194 ARG A C 1
ATOM 1479 O O . ARG A 1 194 ? 12.015 -8.766 15.364 1.00 56.72 194 ARG A O 1
ATOM 1486 N N . ARG A 1 195 ? 10.064 -7.728 14.982 1.00 68.31 195 ARG A N 1
ATOM 1487 C CA . ARG A 1 195 ? 9.342 -8.944 14.624 1.00 68.31 195 ARG A CA 1
ATOM 1488 C C . ARG A 1 195 ? 9.738 -9.330 13.207 1.00 68.31 195 ARG A C 1
ATOM 1490 O O . ARG A 1 195 ? 9.724 -8.496 12.310 1.00 68.31 195 ARG A O 1
ATOM 1497 N N . ARG A 1 196 ? 10.065 -10.603 12.996 1.00 78.69 196 ARG A N 1
ATOM 1498 C CA . ARG A 1 196 ? 10.324 -11.128 11.655 1.00 78.69 196 ARG A CA 1
ATOM 1499 C C . ARG A 1 196 ? 9.010 -11.180 10.876 1.00 78.69 196 ARG A C 1
ATOM 1501 O O . ARG A 1 196 ? 8.136 -11.978 11.216 1.00 78.69 196 ARG A O 1
ATOM 1508 N N . LEU A 1 197 ? 8.862 -10.332 9.863 1.00 84.94 197 LEU A N 1
ATOM 1509 C CA . LEU A 1 197 ? 7.651 -10.280 9.048 1.00 84.94 197 LEU A CA 1
ATOM 1510 C C . LEU A 1 197 ? 7.729 -11.251 7.859 1.00 84.94 197 LEU A C 1
ATOM 1512 O O . LEU A 1 197 ? 8.821 -11.649 7.436 1.00 84.94 197 LEU A O 1
ATOM 1516 N N . PRO A 1 198 ? 6.576 -11.685 7.317 1.00 86.62 198 PRO A N 1
ATOM 1517 C CA . PRO A 1 198 ? 6.550 -12.459 6.083 1.00 86.62 198 PRO A CA 1
ATOM 1518 C C . PRO A 1 198 ? 7.169 -11.660 4.934 1.00 86.62 198 PRO A C 1
ATOM 1520 O O . PRO A 1 198 ? 6.755 -10.534 4.678 1.00 86.62 198 PRO A O 1
ATOM 1523 N N . ARG A 1 199 ? 8.108 -12.258 4.196 1.00 91.00 199 ARG A N 1
ATOM 1524 C CA . ARG A 1 199 ? 8.691 -11.622 3.007 1.00 91.00 199 ARG A CA 1
ATOM 1525 C C . ARG A 1 199 ? 7.650 -11.462 1.901 1.00 91.00 199 ARG A C 1
ATOM 1527 O O . ARG A 1 199 ? 6.839 -12.358 1.659 1.00 91.00 199 ARG A O 1
ATOM 1534 N N . VAL A 1 200 ? 7.734 -10.356 1.172 1.00 90.69 200 VAL A N 1
ATOM 1535 C CA . VAL A 1 200 ? 6.946 -10.098 -0.033 1.00 90.69 200 VAL A CA 1
ATOM 1536 C C . VAL A 1 200 ? 7.827 -10.380 -1.244 1.00 90.69 200 VAL A C 1
ATOM 1538 O O . VAL A 1 200 ? 8.868 -9.749 -1.416 1.00 90.69 200 VAL A O 1
ATOM 1541 N N . ARG A 1 201 ? 7.420 -11.344 -2.085 1.00 87.19 201 ARG A N 1
ATOM 1542 C CA . ARG A 1 201 ? 8.158 -11.722 -3.305 1.00 87.19 201 ARG A CA 1
ATOM 1543 C C . ARG A 1 201 ? 8.509 -10.471 -4.115 1.00 87.19 201 ARG A C 1
ATOM 1545 O O . ARG A 1 201 ? 7.648 -9.610 -4.278 1.00 87.19 201 ARG A O 1
ATOM 1552 N N . PHE A 1 202 ? 9.733 -10.428 -4.650 1.00 90.56 202 PHE A N 1
ATOM 1553 C CA . PHE A 1 202 ? 10.334 -9.287 -5.348 1.00 90.56 202 PHE A CA 1
ATOM 1554 C C . PHE A 1 202 ? 10.671 -8.112 -4.420 1.00 90.56 202 PHE A C 1
ATOM 1556 O O . PHE A 1 202 ? 11.842 -7.760 -4.319 1.00 90.56 202 PHE A O 1
ATOM 1563 N N . TRP A 1 203 ? 9.689 -7.549 -3.712 1.00 92.44 203 TRP A N 1
ATOM 1564 C CA . TRP A 1 203 ? 9.855 -6.312 -2.940 1.00 92.44 203 TRP A CA 1
ATOM 1565 C C . TRP A 1 203 ? 10.821 -6.449 -1.761 1.00 92.44 203 TRP A C 1
ATOM 1567 O O . TRP A 1 203 ? 11.672 -5.586 -1.566 1.00 92.44 203 TRP A O 1
ATOM 1577 N N . SER A 1 204 ? 10.751 -7.553 -1.012 1.00 88.69 204 SER A N 1
ATOM 1578 C CA . SER A 1 204 ? 11.710 -7.807 0.069 1.00 88.69 204 SER A CA 1
ATOM 1579 C C . SER A 1 204 ? 13.123 -8.075 -0.452 1.00 88.69 204 SER A C 1
ATOM 1581 O O . SER A 1 204 ? 14.076 -7.805 0.260 1.00 88.69 204 SER A O 1
ATOM 1583 N N . ASP A 1 205 ? 13.282 -8.582 -1.679 1.00 87.88 205 ASP A N 1
ATOM 1584 C CA . ASP A 1 205 ? 14.619 -8.796 -2.252 1.00 87.88 205 ASP A CA 1
ATOM 1585 C C . ASP A 1 205 ? 15.251 -7.462 -2.660 1.00 87.88 205 ASP A C 1
ATOM 1587 O O . ASP A 1 205 ? 16.444 -7.261 -2.474 1.00 87.88 205 ASP A O 1
ATOM 1591 N N . VAL A 1 206 ? 14.445 -6.534 -3.187 1.00 84.25 206 VAL A N 1
ATOM 1592 C CA . VAL A 1 206 ? 14.889 -5.166 -3.493 1.00 84.25 206 VAL A CA 1
ATOM 1593 C C . VAL A 1 206 ? 15.341 -4.450 -2.214 1.00 84.25 206 VAL A C 1
ATOM 1595 O O . VAL A 1 206 ? 16.395 -3.818 -2.213 1.00 84.25 206 VAL A O 1
ATOM 1598 N N . ALA A 1 207 ? 14.609 -4.638 -1.110 1.00 81.00 207 ALA A N 1
ATOM 1599 C CA . ALA A 1 207 ? 14.965 -4.091 0.202 1.00 81.00 207 ALA A CA 1
ATOM 1600 C C . ALA A 1 207 ? 16.308 -4.607 0.754 1.00 81.00 207 ALA A C 1
ATOM 1602 O O . ALA A 1 207 ? 16.959 -3.910 1.528 1.00 81.00 207 ALA A O 1
ATOM 1603 N N . ASP A 1 208 ? 16.729 -5.816 0.369 1.00 80.50 208 ASP A N 1
ATOM 1604 C CA . ASP A 1 208 ? 17.991 -6.407 0.831 1.00 80.50 208 ASP A CA 1
ATOM 1605 C C . ASP A 1 208 ? 19.207 -5.919 0.018 1.00 80.50 208 ASP A C 1
ATOM 1607 O O . ASP A 1 208 ? 20.331 -5.946 0.519 1.00 80.50 208 ASP A O 1
ATOM 1611 N N . VAL A 1 209 ? 19.002 -5.510 -1.241 1.00 71.00 209 VAL A N 1
ATOM 1612 C CA . VAL A 1 2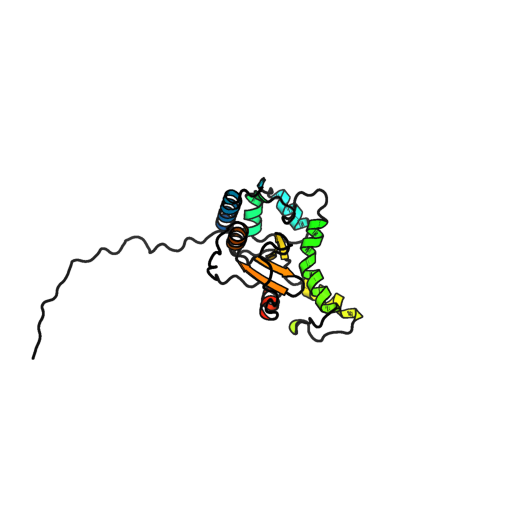09 ? 20.080 -5.150 -2.185 1.00 71.00 209 VAL A CA 1
ATOM 1613 C C . VAL A 1 209 ? 20.431 -3.665 -2.126 1.00 71.00 209 VAL A C 1
ATOM 1615 O O . VAL A 1 209 ? 21.595 -3.308 -2.303 1.00 71.00 209 VAL A O 1
ATOM 1618 N N . VAL A 1 210 ? 19.446 -2.803 -1.870 1.00 58.88 210 VAL A N 1
ATOM 1619 C CA . VAL A 1 210 ? 19.637 -1.353 -1.764 1.00 58.88 210 VAL A CA 1
ATOM 1620 C C . VAL A 1 210 ? 19.504 -0.967 -0.289 1.00 58.88 210 VAL A C 1
ATOM 1622 O O . VAL A 1 210 ? 18.383 -0.782 0.190 1.00 58.88 210 VAL A O 1
ATOM 1625 N N . PRO A 1 211 ? 20.609 -0.856 0.480 1.00 49.66 211 PRO A N 1
ATOM 1626 C CA . PRO A 1 211 ? 20.521 -0.253 1.799 1.00 49.66 211 PRO A CA 1
ATOM 1627 C C . PRO A 1 211 ? 19.988 1.165 1.615 1.00 49.66 211 PRO A C 1
ATOM 1629 O O . PRO A 1 211 ? 20.503 1.893 0.773 1.00 49.66 211 PRO A O 1
ATOM 1632 N N . ALA A 1 212 ? 18.965 1.544 2.386 1.00 49.59 212 ALA A N 1
ATOM 1633 C CA . ALA A 1 212 ? 18.363 2.874 2.364 1.00 49.59 212 ALA A CA 1
ATOM 1634 C C . ALA A 1 212 ? 19.405 3.958 2.692 1.00 49.59 212 ALA A C 1
ATOM 1636 O O . ALA A 1 212 ? 19.523 4.424 3.827 1.00 49.59 212 ALA A O 1
ATOM 1637 N N . SER A 1 213 ? 20.199 4.358 1.705 1.00 42.28 213 SER A N 1
ATOM 1638 C CA . SER A 1 213 ? 21.195 5.410 1.806 1.00 42.28 213 SER A CA 1
ATOM 1639 C C . SER A 1 213 ? 20.506 6.767 1.698 1.00 42.28 213 SER A C 1
ATOM 1641 O O . SER A 1 213 ? 20.725 7.492 0.738 1.00 42.28 213 SER A O 1
ATOM 1643 N N . ALA A 1 214 ? 19.652 7.087 2.673 1.00 39.47 214 ALA A N 1
ATOM 1644 C CA . ALA A 1 214 ? 19.134 8.432 2.943 1.00 39.47 214 ALA A CA 1
ATOM 1645 C C . ALA A 1 214 ? 18.301 8.451 4.241 1.00 39.47 214 ALA A C 1
ATOM 1647 O O . ALA A 1 214 ? 17.150 8.889 4.266 1.00 39.47 214 ALA A O 1
ATOM 1648 N N . GLN A 1 215 ? 18.860 7.984 5.361 1.00 42.50 215 GLN A N 1
ATOM 1649 C CA . GLN A 1 215 ? 18.283 8.300 6.670 1.00 42.50 215 GLN A CA 1
ATOM 1650 C C . GLN A 1 215 ? 18.527 9.776 6.982 1.00 42.50 215 GLN A C 1
ATOM 1652 O O . GLN A 1 215 ? 19.572 10.181 7.477 1.00 42.50 215 GLN A O 1
ATOM 1657 N N . GLY A 1 216 ? 17.535 10.584 6.627 1.00 37.69 216 GLY A N 1
ATOM 1658 C CA . GLY A 1 216 ? 17.548 12.019 6.840 1.00 37.69 216 GLY A CA 1
ATOM 1659 C C . GLY A 1 216 ? 16.206 12.650 6.521 1.00 37.69 216 GLY A C 1
ATOM 1660 O O . GLY A 1 216 ? 16.178 13.624 5.780 1.00 37.69 216 GLY A O 1
ATOM 1661 N N . ARG A 1 217 ? 15.104 12.079 7.021 1.00 38.94 217 ARG A N 1
ATOM 1662 C CA . ARG A 1 217 ? 13.802 12.742 7.221 1.00 38.94 217 ARG A CA 1
ATOM 1663 C C . ARG A 1 217 ? 12.820 11.736 7.819 1.00 38.94 217 ARG A C 1
ATOM 1665 O O . ARG A 1 217 ? 12.788 10.584 7.404 1.00 38.94 217 ARG A O 1
ATOM 1672 N N . GLY A 1 218 ? 12.094 12.165 8.851 1.00 35.66 218 GLY A N 1
ATOM 1673 C CA . GLY A 1 218 ? 11.198 11.316 9.634 1.00 35.66 218 GLY A CA 1
ATOM 1674 C C . GLY A 1 218 ? 10.169 10.567 8.786 1.00 35.66 218 GLY A C 1
ATOM 1675 O O . GLY A 1 218 ? 9.892 10.924 7.645 1.00 35.66 218 GLY A O 1
ATOM 1676 N N . ILE A 1 219 ? 9.567 9.549 9.397 1.00 44.75 219 ILE A N 1
ATOM 1677 C CA . ILE A 1 219 ? 8.581 8.603 8.832 1.00 44.75 219 ILE A CA 1
ATOM 1678 C C . ILE A 1 219 ? 7.353 9.306 8.195 1.00 44.75 219 ILE A C 1
ATOM 1680 O O . ILE A 1 219 ? 6.576 8.677 7.480 1.00 44.75 219 ILE A O 1
ATOM 1684 N N . LEU A 1 220 ? 7.212 10.620 8.411 1.00 36.19 220 LEU A N 1
ATOM 1685 C CA . LEU A 1 220 ? 6.148 11.497 7.918 1.00 36.19 220 LEU A CA 1
ATOM 1686 C C . LEU A 1 220 ? 6.609 12.585 6.925 1.00 36.19 220 LEU A C 1
ATOM 1688 O O . LEU A 1 220 ? 5.858 13.526 6.675 1.00 36.19 220 LEU A O 1
ATOM 1692 N N . ALA A 1 221 ? 7.817 12.519 6.361 1.00 28.33 221 ALA A N 1
ATOM 1693 C CA . ALA A 1 221 ? 8.187 13.468 5.310 1.00 28.33 221 ALA A CA 1
ATOM 1694 C C . ALA A 1 221 ? 7.427 13.166 4.000 1.00 28.33 221 ALA A C 1
ATOM 1696 O O . ALA A 1 221 ? 7.242 11.987 3.683 1.00 28.33 221 ALA A O 1
ATOM 1697 N N . PRO A 1 222 ? 6.978 14.208 3.269 1.00 35.97 222 PRO A N 1
ATOM 1698 C CA . PRO A 1 222 ? 6.133 14.067 2.081 1.00 35.97 222 PRO A CA 1
ATOM 1699 C C . PRO A 1 222 ? 6.703 13.122 1.007 1.00 35.97 222 PRO A C 1
ATOM 1701 O O . PRO A 1 222 ? 7.944 12.953 0.904 1.00 35.97 222 PRO A O 1
#